Protein AF-A0A7S6SAF1-F1 (afdb_monomer_lite)

pLDDT: mean 84.72, std 16.93, range [34.22, 98.19]

Foldseek 3Di:
DDDDDDDDDPPDDDDPVPPLVVQLPDPVVVVVLVVVLVVLVVVLVVLVVVLVVLVCLQVVVDAQDDFDCPLVVVLVVCVVVVPPPVNVVSCVVCVVVVVVSVVSVVVRVVSSVCSVVSNVVSVVVSVVSVVVNVVSDDVVVVVVSVLSSQQVVLVVVLVVLLVVLVVLQLVVLVVVLLQQQQFEFEAALLGHGDDGPDDPPDDDDDDDFPDDQDDRNDDSVSSVVSRVSSPHHDPVSNVVVNVVCVVVVSGNPPHYDYDYDDPPDPHDGDDQDPCPPPDDDPDDDDPDDRDDDDD

Secondary structure (DSSP, 8-state):
-------------------GGGGS---HHHHHHHHHHHHHHHHHHHHHHHHHHHHHHHTTSSPPPPPP-HHHHHHHHHHHHT-HHHHHHHHHHHHHHHHHHHHHHHHHHHHHHHHHHHHHHHHHHHHHHHHHHHHH--HHHHHHHHHHHHHHHHHHHHHHHHHHHHHHHHHHHHHHHHHHHT--EEEETTSPBPPP----SSPPPPSS-SS-S--TTS-HHHHHHHHHHHT---HHHHHHHHHHHHHTT---TT-EEEEPPPTT--PPPP---SS--SS---S---S--------

Radius of gyration: 48.16 Å; chains: 1; bounding box: 114×76×121 Å

Sequence (295 aa):
MNLIRRSKKSTDDTASTESPLNEIGDVRAVAQIFDRLRQQNAQYDQAIAALVAANRITCGWEKPAEPEMTLTVQRDVMAALGDADALAKLDQEHQQALAQEQAARVKATQQVLEAPTRVKALEQYINDLAGQMVAGLDETLIDQEIRRIFRPSARRMLEAAKTFVQAWREMQSVEAVLLQRVRLTHTRVTGDACTRYEHELIGRQRDGELLPTLIEGVPFEELRELNDLFTSTDNELVTALDTALRSAGFDGWGLKVYHPKRKDDERRIYAPDPNPPKKHLDHGTGQSSVVRVDV

Structure (mmCIF, N/CA/C/O backbone):
data_AF-A0A7S6SAF1-F1
#
_entry.id   AF-A0A7S6SAF1-F1
#
loop_
_atom_site.group_PDB
_atom_site.id
_atom_site.type_symbol
_atom_site.label_atom_id
_atom_site.label_alt_id
_atom_site.label_comp_id
_atom_site.label_asym_id
_atom_site.label_entity_id
_atom_site.label_seq_id
_atom_site.pdbx_PDB_ins_code
_atom_site.Cartn_x
_atom_site.Cartn_y
_atom_site.Cartn_z
_atom_site.occupancy
_atom_site.B_iso_or_equiv
_atom_site.auth_seq_id
_atom_site.auth_comp_id
_atom_site.auth_asym_id
_atom_site.auth_atom_id
_atom_site.pdbx_PDB_model_num
ATOM 1 N N . MET A 1 1 ? 12.499 56.999 -29.923 1.00 35.09 1 MET A N 1
ATOM 2 C CA . MET A 1 1 ? 11.520 56.378 -30.839 1.00 35.09 1 MET A CA 1
ATOM 3 C C . MET A 1 1 ? 11.502 54.882 -30.583 1.00 35.09 1 MET A C 1
ATOM 5 O O . MET A 1 1 ? 12.559 54.291 -30.428 1.00 35.09 1 MET A O 1
ATOM 9 N N . ASN A 1 2 ? 10.296 54.332 -30.470 1.00 37.75 2 ASN A N 1
ATOM 10 C CA . ASN A 1 2 ? 9.961 52.947 -30.144 1.00 37.75 2 ASN A CA 1
ATOM 11 C C . ASN A 1 2 ? 10.504 51.932 -31.166 1.00 37.75 2 ASN A C 1
ATOM 13 O O . ASN A 1 2 ? 10.567 52.249 -32.347 1.00 37.75 2 ASN A O 1
ATOM 17 N N . LEU A 1 3 ? 10.768 50.691 -30.739 1.00 36.97 3 LEU A N 1
ATOM 18 C CA . LEU A 1 3 ? 9.868 49.556 -31.005 1.00 36.97 3 LEU A CA 1
ATOM 19 C C . LEU A 1 3 ? 10.396 48.270 -30.338 1.00 36.97 3 LEU A C 1
ATOM 21 O O . LEU A 1 3 ? 11.243 47.555 -30.862 1.00 36.97 3 LEU A O 1
ATOM 25 N N . ILE A 1 4 ? 9.810 47.952 -29.184 1.00 42.88 4 ILE A N 1
ATOM 26 C CA . ILE A 1 4 ? 9.770 46.602 -28.622 1.00 42.88 4 ILE A CA 1
ATOM 27 C C . ILE A 1 4 ? 8.800 45.797 -29.496 1.00 42.88 4 ILE A C 1
ATOM 29 O O . ILE A 1 4 ? 7.595 46.046 -29.464 1.00 42.88 4 ILE A O 1
ATOM 33 N N . ARG A 1 5 ? 9.289 44.821 -30.269 1.00 46.94 5 ARG A N 1
ATOM 34 C CA . ARG A 1 5 ? 8.428 43.760 -30.814 1.00 46.94 5 ARG A CA 1
ATOM 35 C C . ARG A 1 5 ? 8.393 42.604 -29.819 1.00 46.94 5 ARG A C 1
ATOM 37 O O . ARG A 1 5 ? 9.234 41.714 -29.847 1.00 46.94 5 ARG A O 1
ATOM 44 N N . ARG A 1 6 ? 7.383 42.626 -28.944 1.00 41.47 6 ARG A N 1
ATOM 45 C CA . ARG A 1 6 ? 6.871 41.422 -28.277 1.00 41.47 6 ARG A CA 1
ATOM 46 C C . ARG A 1 6 ? 6.306 40.501 -29.359 1.00 41.47 6 ARG A C 1
ATOM 48 O O . ARG A 1 6 ? 5.257 40.801 -29.928 1.00 41.47 6 ARG A O 1
ATOM 55 N N . SER A 1 7 ? 6.994 39.398 -29.640 1.00 39.00 7 SER A N 1
ATOM 56 C CA . SER A 1 7 ? 6.392 38.294 -30.380 1.00 39.00 7 SER A CA 1
ATOM 57 C C . SER A 1 7 ? 5.451 37.539 -29.447 1.00 39.00 7 SER A C 1
ATOM 59 O O . SER A 1 7 ? 5.855 36.953 -28.446 1.00 39.00 7 SER A O 1
ATOM 61 N N . LYS A 1 8 ? 4.171 37.675 -29.779 1.00 37.62 8 LYS A N 1
ATOM 62 C CA . LYS A 1 8 ? 3.004 36.894 -29.376 1.00 37.62 8 LYS A CA 1
ATOM 63 C C . LYS A 1 8 ? 3.320 35.421 -29.059 1.00 37.62 8 LYS A C 1
ATOM 65 O O . LYS A 1 8 ? 3.739 34.672 -29.928 1.00 37.62 8 LYS A O 1
ATOM 70 N N . LYS A 1 9 ? 3.022 35.047 -27.810 1.00 41.72 9 LYS A N 1
ATOM 71 C CA . LYS A 1 9 ? 2.161 33.923 -27.407 1.00 41.72 9 LYS A CA 1
ATOM 72 C C . LYS A 1 9 ? 2.044 32.788 -28.445 1.00 41.72 9 LYS A C 1
ATOM 74 O O . LYS A 1 9 ? 1.165 32.842 -29.297 1.00 41.72 9 LYS A O 1
ATOM 79 N N . SER A 1 10 ? 2.873 31.756 -28.288 1.00 34.22 10 SER A N 1
ATOM 80 C CA . SER A 1 10 ? 2.532 30.382 -28.669 1.00 34.22 10 SER A CA 1
ATOM 81 C C . SER A 1 10 ? 2.105 29.683 -27.385 1.00 34.22 10 SER A C 1
ATOM 83 O O . SER A 1 10 ? 2.935 29.290 -26.572 1.00 34.22 10 SER A O 1
ATOM 85 N N . THR A 1 11 ? 0.805 29.700 -27.111 1.00 45.72 11 THR A N 1
ATOM 86 C CA . THR A 1 11 ? 0.196 28.783 -26.140 1.00 45.72 11 THR A CA 1
ATOM 87 C C . THR A 1 11 ? -0.320 27.666 -27.018 1.00 45.72 11 THR A C 1
ATOM 89 O O . THR A 1 11 ? -1.376 27.823 -27.617 1.00 45.72 11 THR A O 1
ATOM 92 N N . ASP A 1 12 ? 0.516 26.650 -27.209 1.00 35.81 12 ASP A N 1
ATOM 93 C CA . ASP A 1 12 ? 0.043 25.370 -27.709 1.00 35.81 12 ASP A CA 1
ATOM 94 C C . ASP A 1 12 ? -0.286 24.537 -26.474 1.00 35.81 12 ASP A C 1
ATOM 96 O O . ASP A 1 12 ? 0.561 24.290 -25.609 1.00 35.81 12 ASP A O 1
ATOM 100 N N . ASP A 1 13 ? -1.573 24.245 -26.362 1.00 47.62 13 ASP A N 1
ATOM 101 C CA . ASP A 1 13 ? -2.186 23.361 -25.393 1.00 47.62 13 ASP A CA 1
ATOM 102 C C . ASP A 1 13 ? -1.622 21.944 -25.543 1.00 47.62 13 ASP A C 1
ATOM 104 O O . ASP A 1 13 ? -1.697 21.383 -26.626 1.00 47.62 13 ASP A O 1
ATOM 108 N N . THR A 1 14 ? -1.115 21.363 -24.452 1.00 39.97 14 THR A N 1
ATOM 109 C CA . THR A 1 14 ? -1.423 19.991 -23.990 1.00 39.97 14 THR A CA 1
ATOM 110 C C . THR A 1 14 ? -0.600 19.675 -22.742 1.00 39.97 14 THR A C 1
ATOM 112 O O . THR A 1 14 ? 0.320 18.864 -22.739 1.00 39.97 14 THR A O 1
ATOM 115 N N . ALA A 1 15 ? -0.950 20.310 -21.636 1.00 43.50 15 ALA A N 1
ATOM 116 C CA . ALA A 1 15 ? -0.839 19.667 -20.341 1.00 43.50 15 ALA A CA 1
ATOM 117 C C . ALA A 1 15 ? -2.114 20.071 -19.627 1.00 43.50 15 ALA A C 1
ATOM 119 O O . ALA A 1 15 ? -2.214 21.198 -19.148 1.00 43.50 15 ALA A O 1
ATOM 120 N N . SER A 1 16 ? -3.125 19.199 -19.655 1.00 44.28 16 SER A N 1
ATOM 121 C CA . SER A 1 16 ? -4.272 19.360 -18.771 1.00 44.28 16 SER A CA 1
ATOM 122 C C . SER A 1 16 ? -3.711 19.370 -17.353 1.00 44.28 16 SER A C 1
ATOM 124 O O . SER A 1 16 ? -3.385 18.331 -16.785 1.00 44.28 16 SER A O 1
ATOM 126 N N . THR A 1 17 ? -3.512 20.563 -16.805 1.00 48.88 17 THR A N 1
ATOM 127 C CA . THR A 1 17 ? -3.199 20.816 -15.401 1.00 48.88 17 THR A CA 1
ATOM 128 C C . THR A 1 17 ? -4.468 20.660 -14.568 1.00 48.88 17 THR A C 1
ATOM 130 O O . THR A 1 17 ? -4.720 21.413 -13.629 1.00 48.88 17 THR A O 1
ATOM 133 N N . GLU A 1 18 ? -5.301 19.676 -14.906 1.00 58.78 18 GLU A N 1
ATOM 134 C CA . GLU A 1 18 ? -6.312 19.187 -13.993 1.00 58.78 18 GLU A CA 1
ATOM 135 C C . GLU A 1 18 ? -5.569 18.518 -12.842 1.00 58.78 18 GLU A C 1
ATOM 137 O O . GLU A 1 18 ? -4.825 17.553 -13.007 1.00 58.78 18 GLU A O 1
ATOM 142 N N . SER A 1 19 ? -5.702 19.122 -11.663 1.00 75.38 19 SER A N 1
ATOM 143 C CA . SER A 1 19 ? -5.135 18.592 -10.432 1.00 75.38 19 SER A CA 1
ATOM 1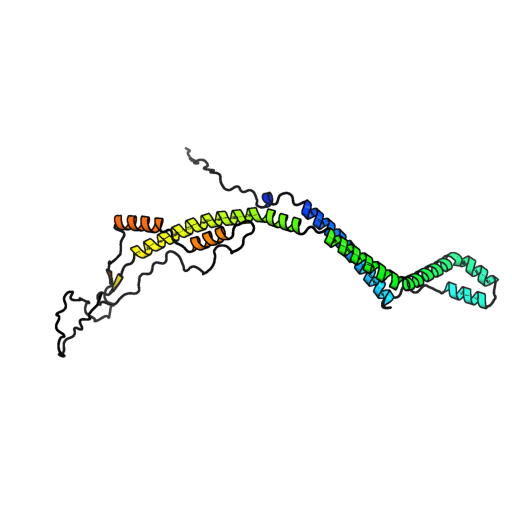44 C C . SER A 1 19 ? -5.518 17.114 -10.287 1.00 75.38 19 SER A C 1
ATOM 146 O O . SER A 1 19 ? -6.685 16.787 -10.514 1.00 75.38 19 SER A O 1
ATOM 148 N N . PRO A 1 20 ? -4.611 16.228 -9.829 1.00 73.44 20 PRO A N 1
ATOM 149 C CA . PRO A 1 20 ? -4.950 14.827 -9.552 1.00 73.44 20 PRO A CA 1
ATOM 150 C C . PRO A 1 20 ? -6.108 14.691 -8.548 1.00 73.44 20 PRO A C 1
ATOM 152 O O . PRO A 1 20 ? -6.762 13.657 -8.476 1.00 73.44 20 PRO A O 1
ATOM 155 N N . LEU A 1 21 ? -6.401 15.756 -7.794 1.00 79.62 21 LEU A N 1
ATOM 156 C CA . LEU A 1 21 ? -7.541 15.833 -6.885 1.00 79.62 21 LEU A CA 1
ATOM 157 C C . LEU A 1 21 ? -8.897 15.834 -7.604 1.00 79.62 21 LEU A C 1
ATOM 159 O O . LEU A 1 21 ? -9.879 15.365 -7.035 1.00 79.62 21 LEU A O 1
ATOM 163 N N . ASN A 1 22 ? -8.964 16.320 -8.845 1.00 77.81 22 ASN A N 1
ATOM 164 C CA . ASN A 1 22 ? -10.205 16.357 -9.623 1.00 77.81 22 ASN A CA 1
ATOM 165 C C . ASN A 1 22 ? -10.683 14.944 -10.005 1.00 77.81 22 ASN A C 1
ATOM 167 O O . ASN A 1 22 ? -11.867 14.733 -10.249 1.00 77.81 22 ASN A O 1
ATOM 171 N N . GLU A 1 23 ? -9.778 13.966 -10.008 1.00 79.19 23 GLU A N 1
ATOM 172 C CA . GLU A 1 23 ? -10.044 12.581 -10.411 1.00 79.19 23 GLU A CA 1
ATOM 173 C C . GLU A 1 23 ? -10.466 11.681 -9.246 1.00 79.19 23 GLU A C 1
ATOM 175 O O . GLU A 1 23 ? -10.905 10.548 -9.459 1.00 79.19 23 GLU A O 1
ATOM 180 N N . ILE A 1 24 ? -10.383 12.191 -8.011 1.00 83.25 24 ILE A N 1
ATOM 181 C CA . ILE A 1 24 ? -10.872 11.491 -6.819 1.00 83.25 24 ILE A CA 1
ATOM 182 C C . ILE A 1 24 ? -12.376 11.221 -6.962 1.00 83.25 24 ILE A C 1
ATOM 184 O O . ILE A 1 24 ? -12.846 10.142 -6.598 1.00 83.25 24 ILE A O 1
ATOM 188 N N . GLY A 1 25 ? -13.126 12.140 -7.576 1.00 84.62 25 GLY A N 1
ATOM 189 C CA . GLY A 1 25 ? -14.568 11.998 -7.774 1.00 84.62 25 GLY A CA 1
ATOM 190 C C . GLY A 1 25 ? -15.348 11.982 -6.454 1.00 84.62 25 GLY A C 1
ATOM 191 O O . GLY A 1 25 ? -14.899 12.524 -5.443 1.00 84.62 25 GLY A O 1
ATOM 192 N N . ASP A 1 26 ? -16.537 11.378 -6.465 1.00 88.06 26 ASP A N 1
ATOM 193 C CA . ASP A 1 26 ? -17.376 11.253 -5.270 1.00 88.06 26 ASP A CA 1
ATOM 194 C C . ASP A 1 26 ? -16.961 10.040 -4.424 1.00 88.06 26 ASP A C 1
ATOM 196 O O . ASP A 1 26 ? -17.043 8.903 -4.876 1.00 88.06 26 ASP A O 1
ATOM 200 N N . VAL A 1 27 ? -16.544 10.289 -3.180 1.00 91.75 27 VAL A N 1
ATOM 201 C CA . VAL A 1 27 ? -16.144 9.261 -2.199 1.00 91.75 27 VAL A CA 1
ATOM 202 C C . VAL A 1 27 ? -17.160 9.094 -1.064 1.00 91.75 27 VAL A C 1
ATOM 204 O O . VAL A 1 27 ? -16.884 8.426 -0.065 1.00 91.75 27 VAL A O 1
ATOM 207 N N . ARG A 1 28 ? -18.346 9.710 -1.179 1.00 93.12 28 ARG A N 1
ATOM 208 C CA . ARG A 1 28 ? -19.352 9.745 -0.105 1.00 93.12 28 ARG A CA 1
ATOM 209 C C . ARG A 1 28 ? -19.810 8.363 0.340 1.00 93.12 28 ARG A C 1
ATOM 211 O O . ARG A 1 28 ? -20.022 8.180 1.532 1.00 93.12 28 ARG A O 1
ATOM 218 N N . ALA A 1 29 ? -19.938 7.404 -0.575 1.00 89.06 29 ALA A N 1
ATOM 219 C CA . ALA A 1 29 ? -20.371 6.048 -0.231 1.00 89.06 29 ALA A CA 1
ATOM 220 C C . ALA A 1 29 ? -19.398 5.374 0.755 1.00 89.06 29 ALA A C 1
ATOM 222 O O . ALA A 1 29 ? -19.809 4.887 1.806 1.00 89.06 29 ALA A O 1
ATOM 223 N N . VAL A 1 30 ? -18.092 5.436 0.474 1.00 93.50 30 VAL A N 1
ATOM 224 C CA . VAL A 1 30 ? -17.052 4.907 1.372 1.00 93.50 30 VAL A CA 1
ATOM 225 C C . VAL A 1 30 ? -16.934 5.745 2.644 1.00 93.50 30 VAL A C 1
ATOM 227 O O . VAL A 1 30 ? -16.788 5.194 3.734 1.00 93.50 30 VAL A O 1
ATOM 230 N N . ALA A 1 31 ? -17.070 7.071 2.545 1.00 94.75 31 ALA A N 1
ATOM 231 C CA . ALA A 1 31 ? -17.076 7.938 3.722 1.00 94.75 31 ALA A CA 1
ATOM 232 C C . ALA A 1 31 ? -18.211 7.578 4.699 1.00 94.75 31 ALA A C 1
ATOM 234 O O . ALA A 1 31 ? -17.969 7.489 5.900 1.00 94.75 31 ALA A O 1
ATOM 235 N N . GLN A 1 32 ? -19.414 7.286 4.192 1.00 94.50 32 GLN A N 1
ATOM 236 C CA . GLN A 1 32 ? -20.551 6.837 5.002 1.00 94.50 32 GLN A CA 1
ATOM 237 C C . GLN A 1 32 ? -20.283 5.493 5.691 1.00 94.50 32 GLN A C 1
ATOM 239 O O . GLN A 1 32 ? -20.641 5.331 6.859 1.00 94.50 32 GLN A O 1
ATOM 244 N N . ILE A 1 33 ? -19.620 4.549 5.010 1.00 94.75 33 ILE A N 1
ATOM 245 C CA . ILE A 1 33 ? -19.187 3.282 5.624 1.00 94.75 33 ILE A CA 1
ATOM 246 C C . ILE A 1 33 ? -18.226 3.561 6.784 1.00 94.75 33 ILE A C 1
ATOM 248 O O . ILE A 1 33 ? -18.414 3.034 7.881 1.00 94.75 33 ILE A O 1
ATOM 252 N N . PHE A 1 34 ? -17.234 4.431 6.583 1.00 95.56 34 PHE A N 1
ATOM 253 C CA . PHE A 1 34 ? -16.275 4.779 7.633 1.00 95.56 34 PHE A CA 1
ATOM 254 C C . PHE A 1 34 ? -16.917 5.524 8.803 1.00 95.56 34 PHE A C 1
ATOM 256 O O . PHE A 1 34 ? -16.578 5.245 9.952 1.00 95.56 34 PHE A O 1
ATOM 263 N N . ASP A 1 35 ? -17.857 6.433 8.552 1.00 96.38 35 ASP A N 1
ATOM 264 C CA . ASP A 1 35 ? -18.584 7.129 9.616 1.00 96.38 35 ASP A CA 1
ATOM 265 C C . ASP A 1 35 ? -19.423 6.163 10.453 1.00 96.38 35 ASP A C 1
ATOM 267 O O . ASP A 1 35 ? -19.376 6.211 11.686 1.00 96.38 35 ASP A O 1
ATOM 271 N N . ARG A 1 36 ? -20.122 5.228 9.801 1.00 95.56 36 ARG A N 1
ATOM 272 C CA . ARG A 1 36 ? -20.845 4.160 10.495 1.00 95.56 36 ARG A CA 1
ATOM 273 C C . ARG A 1 36 ? -19.897 3.307 11.337 1.00 95.56 36 ARG A C 1
ATOM 275 O O . ARG A 1 36 ? -20.183 3.063 12.508 1.00 95.56 36 ARG A O 1
ATOM 282 N N . LEU A 1 37 ? -18.757 2.900 10.777 1.00 96.38 37 LEU A N 1
ATOM 283 C CA . LEU A 1 37 ? -17.780 2.072 11.481 1.00 96.38 37 LEU A CA 1
ATOM 284 C C . LEU A 1 37 ? -17.174 2.805 12.690 1.00 96.38 37 LEU A C 1
ATOM 286 O O . LEU A 1 37 ? -16.986 2.202 13.743 1.00 96.38 37 LEU A O 1
ATOM 290 N N . ARG A 1 38 ? -16.923 4.118 12.591 1.00 97.62 38 ARG A N 1
ATOM 291 C CA . ARG A 1 38 ? -16.490 4.947 13.734 1.00 97.62 38 ARG A CA 1
ATOM 292 C C . ARG A 1 38 ? -17.532 4.968 14.851 1.00 97.62 38 ARG A C 1
ATOM 294 O O . ARG A 1 38 ? -17.169 4.821 16.014 1.00 97.62 38 ARG A O 1
ATOM 301 N N . GLN A 1 39 ? -18.812 5.127 14.511 1.00 96.62 39 GLN A N 1
ATOM 302 C CA . GLN A 1 39 ? -19.898 5.106 15.497 1.00 96.62 39 GLN A CA 1
ATOM 303 C C . GLN A 1 39 ? -20.010 3.740 16.184 1.00 96.62 39 GLN A C 1
ATOM 305 O O . GLN A 1 39 ? -20.122 3.680 17.407 1.00 96.62 39 GLN A O 1
ATOM 310 N N . GLN A 1 40 ? -19.932 2.651 15.416 1.00 96.56 40 GLN A N 1
ATOM 311 C CA . GLN A 1 40 ? -19.974 1.291 15.957 1.00 96.56 40 GLN A CA 1
ATOM 312 C C . GLN A 1 40 ? -18.760 0.990 16.846 1.00 96.56 40 GLN A C 1
ATOM 314 O O . GLN A 1 40 ? -18.936 0.441 17.928 1.00 96.56 40 GLN A O 1
ATOM 319 N N . ASN A 1 41 ? -17.555 1.424 16.461 1.00 97.38 41 ASN A N 1
ATOM 320 C CA . ASN A 1 41 ? -16.362 1.301 17.307 1.00 97.38 41 ASN A CA 1
ATOM 321 C C . ASN A 1 41 ? -16.521 2.048 18.638 1.00 97.38 41 ASN A C 1
ATOM 323 O O . ASN A 1 41 ? -16.240 1.486 19.689 1.00 97.38 41 ASN A O 1
ATOM 327 N N . ALA A 1 42 ? -17.057 3.273 18.625 1.00 97.62 42 ALA A N 1
ATOM 328 C CA . ALA A 1 42 ? -17.302 4.012 19.864 1.00 97.62 42 ALA A CA 1
ATOM 329 C C . ALA A 1 42 ? -18.298 3.289 20.792 1.00 97.62 42 ALA A C 1
ATOM 331 O O . ALA A 1 42 ? -18.121 3.284 22.010 1.00 97.62 42 ALA A O 1
ATOM 332 N N . GLN A 1 43 ? -19.332 2.656 20.227 1.00 97.19 43 GLN A N 1
ATOM 333 C CA . GLN A 1 43 ? -20.265 1.821 20.992 1.00 97.19 43 GLN A CA 1
ATOM 334 C C . GLN A 1 43 ? -19.585 0.560 21.540 1.00 97.19 43 GLN A C 1
ATOM 336 O O . GLN A 1 43 ? -19.848 0.171 22.678 1.00 97.19 43 GLN A O 1
ATOM 341 N N . TYR A 1 44 ? -18.696 -0.051 20.756 1.00 98.00 44 TYR A N 1
ATOM 342 C CA . TYR A 1 44 ? -17.933 -1.233 21.148 1.00 98.00 44 TYR A CA 1
ATOM 343 C C . TYR A 1 44 ? -17.011 -0.917 22.325 1.00 98.00 44 TYR A C 1
ATOM 345 O O . TYR A 1 44 ? -17.058 -1.599 23.347 1.00 98.00 44 TYR A O 1
ATOM 353 N N . ASP A 1 45 ? -16.254 0.175 22.240 1.00 97.94 45 ASP A N 1
ATOM 354 C CA . ASP A 1 45 ? -15.348 0.621 23.301 1.00 97.94 45 ASP A CA 1
ATOM 355 C C . ASP A 1 45 ? -16.099 0.929 24.605 1.00 97.94 45 ASP A C 1
ATOM 357 O O . ASP A 1 45 ? -15.655 0.554 25.694 1.00 97.94 45 ASP A O 1
ATOM 361 N N . GLN A 1 46 ? -17.279 1.552 24.514 1.00 98.00 46 GLN A N 1
ATOM 362 C CA . GLN A 1 46 ? -18.145 1.780 25.675 1.00 98.00 46 GLN A CA 1
ATOM 363 C C . GLN A 1 46 ? -18.643 0.468 26.294 1.00 98.00 46 GLN A C 1
ATOM 365 O O . GLN A 1 46 ? -18.652 0.329 27.520 1.00 98.00 46 GLN A O 1
ATOM 370 N N . ALA A 1 47 ? -19.028 -0.508 25.468 1.00 97.69 47 ALA A N 1
ATOM 371 C CA . ALA A 1 47 ? -19.461 -1.821 25.936 1.00 97.69 47 ALA A CA 1
ATOM 372 C C . ALA A 1 47 ? -18.317 -2.590 26.614 1.00 97.69 47 ALA A C 1
ATOM 374 O O . ALA A 1 47 ? -18.522 -3.188 27.671 1.00 97.69 47 ALA A O 1
ATOM 375 N N . ILE A 1 48 ? -17.102 -2.506 26.067 1.00 98.06 48 ILE A N 1
ATOM 376 C CA . ILE A 1 48 ? -15.893 -3.073 26.673 1.00 98.06 48 ILE A CA 1
ATOM 377 C C . ILE A 1 48 ? -15.603 -2.413 28.022 1.00 98.06 48 ILE A C 1
ATOM 379 O O . ILE A 1 48 ? -15.365 -3.118 29.002 1.00 98.06 48 ILE A O 1
ATOM 383 N N . ALA A 1 49 ? -15.685 -1.084 28.121 1.00 97.44 49 ALA A N 1
ATOM 384 C CA . ALA A 1 49 ? -15.502 -0.386 29.394 1.00 97.44 49 ALA A CA 1
ATOM 385 C C . ALA A 1 49 ? -16.534 -0.834 30.449 1.00 97.44 49 ALA A C 1
ATOM 387 O O . ALA A 1 49 ? -16.178 -1.087 31.603 1.00 97.44 49 ALA A O 1
ATOM 388 N N . ALA A 1 50 ? -17.799 -1.004 30.049 1.00 96.31 50 ALA A N 1
ATOM 389 C CA . ALA A 1 50 ? -18.849 -1.529 30.921 1.00 96.31 50 ALA A CA 1
ATOM 390 C C . ALA A 1 50 ? -18.589 -2.988 31.340 1.00 96.31 50 ALA A C 1
ATOM 392 O O . ALA A 1 50 ? -18.797 -3.337 32.506 1.00 96.31 50 ALA A O 1
ATOM 393 N N . LEU A 1 51 ? -18.101 -3.828 30.421 1.00 97.25 51 LEU A N 1
ATOM 394 C CA . LEU A 1 51 ? -17.736 -5.220 30.695 1.00 97.25 51 LEU A CA 1
ATOM 395 C C . LEU A 1 51 ? -16.585 -5.293 31.698 1.00 97.25 51 LEU A C 1
ATOM 397 O O . LEU A 1 51 ? -16.653 -6.058 32.659 1.00 97.25 51 LEU A O 1
ATOM 401 N N . VAL A 1 52 ? -15.557 -4.459 31.521 1.00 96.00 52 VAL A N 1
ATOM 402 C CA . VAL A 1 52 ? -14.440 -4.341 32.465 1.00 96.00 52 VAL A CA 1
ATOM 403 C C . VAL A 1 52 ? -14.955 -3.954 33.851 1.00 96.00 52 VAL A C 1
ATOM 405 O O . VAL A 1 52 ? -14.628 -4.637 34.818 1.00 96.00 52 VAL A O 1
ATOM 408 N N . ALA A 1 53 ? -15.805 -2.930 33.967 1.00 92.94 53 ALA A N 1
ATOM 409 C CA . ALA A 1 53 ? -16.373 -2.523 35.255 1.00 92.94 53 ALA A CA 1
ATOM 410 C C . ALA A 1 53 ? -17.181 -3.654 35.926 1.00 92.94 53 ALA A C 1
ATOM 412 O O . ALA A 1 53 ? -17.004 -3.933 37.112 1.00 92.94 53 ALA A O 1
ATOM 413 N N . ALA A 1 54 ? -18.020 -4.367 35.167 1.00 93.75 54 ALA A N 1
ATOM 414 C CA . ALA A 1 54 ? -18.791 -5.499 35.686 1.00 93.75 54 ALA A CA 1
ATOM 415 C C . ALA A 1 54 ? -17.892 -6.670 36.133 1.00 93.75 54 ALA A C 1
ATOM 417 O O . ALA A 1 54 ? -18.137 -7.286 37.175 1.00 93.75 54 ALA A O 1
ATOM 418 N N . ASN A 1 55 ? -16.814 -6.945 35.394 1.00 94.75 55 ASN A N 1
ATOM 419 C CA . ASN A 1 55 ? -15.825 -7.959 35.754 1.00 94.75 55 ASN A CA 1
ATOM 420 C C . ASN A 1 55 ? -15.038 -7.582 37.011 1.00 94.75 55 ASN A C 1
ATOM 422 O O . ASN A 1 55 ? -14.800 -8.442 37.854 1.00 94.75 55 ASN A O 1
ATOM 426 N N . ARG A 1 56 ? -14.680 -6.306 37.198 1.00 94.44 56 ARG A N 1
ATOM 427 C CA . ARG A 1 56 ? -13.994 -5.855 38.420 1.00 94.44 56 ARG A CA 1
ATOM 428 C C . ARG A 1 56 ? -14.848 -6.067 39.668 1.00 94.44 56 ARG A C 1
ATOM 430 O O . ARG A 1 56 ? -14.301 -6.479 40.688 1.00 94.44 56 ARG A O 1
ATOM 437 N N . ILE A 1 57 ? -16.165 -5.873 39.570 1.00 92.00 57 ILE A N 1
ATOM 438 C CA . ILE A 1 57 ? -17.108 -6.202 40.651 1.00 92.00 57 ILE A CA 1
ATOM 439 C C . ILE A 1 57 ? -17.182 -7.717 40.864 1.00 92.00 57 ILE A C 1
ATOM 441 O O . ILE A 1 57 ? -17.044 -8.192 41.989 1.00 92.00 57 ILE A O 1
ATOM 445 N N . THR A 1 58 ? -17.340 -8.484 39.782 1.00 91.81 58 THR A N 1
ATOM 446 C CA . THR A 1 58 ? -17.471 -9.952 39.835 1.00 91.81 58 THR A CA 1
ATOM 447 C C . THR A 1 58 ? -16.229 -10.628 40.430 1.00 91.81 58 THR A C 1
ATOM 449 O O . THR A 1 58 ? -16.350 -11.552 41.231 1.00 91.81 58 THR A O 1
ATOM 452 N N . CYS A 1 59 ? -15.033 -10.138 40.096 1.00 91.06 59 CYS A N 1
ATOM 453 C CA . CYS A 1 59 ? -13.752 -10.629 40.613 1.00 91.06 59 CYS A CA 1
ATOM 454 C C . CYS A 1 59 ? -13.382 -10.052 41.992 1.00 91.06 59 CYS A C 1
ATOM 456 O O . CYS A 1 59 ? -12.320 -10.376 42.525 1.00 91.06 59 CYS A O 1
ATOM 458 N N . GLY A 1 60 ? -14.213 -9.174 42.564 1.00 86.94 60 GLY A N 1
ATOM 459 C CA . GLY A 1 60 ? -13.974 -8.544 43.866 1.00 86.94 60 GLY A CA 1
ATOM 460 C C . GLY A 1 60 ? -12.852 -7.499 43.886 1.00 86.94 60 GLY A C 1
ATOM 461 O O . GLY A 1 60 ? -12.389 -7.131 44.964 1.00 86.94 60 GLY A O 1
ATOM 462 N N . TRP A 1 61 ? -12.400 -7.027 42.720 1.00 89.25 61 TRP A N 1
ATOM 463 C CA . TRP A 1 61 ? -11.366 -5.990 42.588 1.00 89.25 61 TRP A CA 1
ATOM 464 C C . TRP A 1 61 ? -11.913 -4.583 42.828 1.00 89.25 61 TRP A C 1
ATOM 466 O O . TRP A 1 61 ? -11.187 -3.713 43.301 1.00 89.25 61 TRP A O 1
ATOM 476 N N . GLU A 1 62 ? -13.185 -4.358 42.509 1.00 88.44 62 GLU A N 1
ATOM 477 C CA . GLU A 1 62 ? -13.925 -3.150 42.868 1.00 88.44 62 GLU A CA 1
ATOM 478 C C . GLU A 1 62 ? -15.164 -3.548 43.663 1.00 88.44 62 GLU A C 1
ATOM 480 O O . GLU A 1 62 ? -15.908 -4.444 43.272 1.00 88.44 62 GLU A O 1
ATOM 485 N N . LYS A 1 63 ? -15.394 -2.881 44.793 1.00 83.31 63 LYS A N 1
ATOM 486 C CA . LYS A 1 63 ? -16.609 -3.058 45.588 1.00 83.31 63 LYS A CA 1
ATOM 487 C C . LYS A 1 63 ? -17.526 -1.862 45.350 1.00 83.31 63 LYS A C 1
ATOM 489 O O . LYS A 1 63 ? -17.025 -0.736 45.301 1.00 83.31 63 LYS A O 1
ATOM 494 N N . PRO A 1 64 ? -18.846 -2.071 45.219 1.00 82.62 64 PRO A N 1
ATOM 495 C CA . PRO A 1 64 ? -19.800 -0.973 45.279 1.00 82.62 64 PRO A CA 1
ATOM 496 C C . PRO A 1 64 ? -19.586 -0.139 46.539 1.00 82.62 64 PRO A C 1
ATOM 498 O O . PRO A 1 64 ? -19.149 -0.669 47.561 1.00 82.62 64 PRO A O 1
ATOM 501 N N . ALA A 1 65 ? -19.900 1.154 46.455 1.00 85.31 65 ALA A N 1
ATOM 502 C CA . ALA A 1 65 ? -19.778 2.061 47.588 1.00 85.31 65 ALA A CA 1
ATOM 503 C C . ALA A 1 65 ? -20.490 1.477 48.815 1.00 85.31 65 ALA A C 1
ATOM 505 O O . ALA A 1 65 ? -21.663 1.097 48.731 1.00 85.31 65 ALA A O 1
ATOM 506 N N . GLU A 1 66 ? -19.763 1.384 49.929 1.00 83.31 66 GLU A N 1
ATOM 507 C CA . GLU A 1 66 ? -20.328 0.892 51.177 1.00 83.31 66 GLU A CA 1
ATOM 508 C C . GLU A 1 66 ? -21.392 1.890 51.652 1.00 83.31 66 GLU A C 1
ATOM 510 O O . GLU A 1 66 ? -21.107 3.085 51.769 1.00 83.31 66 GLU A O 1
ATOM 515 N N . PRO A 1 67 ? -22.637 1.441 51.854 1.00 85.12 67 PRO A N 1
ATOM 516 C CA . PRO A 1 67 ? -23.709 2.321 52.279 1.00 85.12 67 PRO A CA 1
ATOM 517 C C . PRO A 1 67 ? -23.481 2.766 53.727 1.00 85.12 67 PRO A C 1
ATOM 519 O O . PRO A 1 67 ? -23.075 1.960 54.567 1.00 85.12 67 PRO A O 1
ATOM 522 N N . GLU A 1 68 ? -23.780 4.032 54.028 1.00 87.38 68 GLU A N 1
ATOM 523 C CA . GLU A 1 68 ? -23.840 4.494 55.415 1.00 87.38 68 GLU A CA 1
ATOM 524 C C . GLU A 1 68 ? -24.946 3.743 56.163 1.00 87.38 68 GLU A C 1
ATOM 526 O O . GLU A 1 68 ? -26.022 3.479 55.625 1.00 87.38 68 GLU A O 1
ATOM 531 N N . MET A 1 69 ? -24.635 3.345 57.394 1.00 90.56 69 MET A N 1
ATOM 532 C CA . MET A 1 69 ? -25.483 2.483 58.224 1.00 90.56 69 MET A CA 1
ATOM 533 C C . MET A 1 69 ? -25.767 3.091 59.593 1.00 90.56 69 MET A C 1
ATOM 535 O O . MET A 1 69 ? -26.298 2.418 60.474 1.00 90.56 69 MET A O 1
ATOM 539 N N . THR A 1 70 ? -25.374 4.343 59.798 1.00 92.69 70 THR A N 1
ATOM 540 C CA . THR A 1 70 ? -25.351 4.976 61.114 1.00 92.69 70 THR A CA 1
ATOM 541 C C . THR A 1 70 ? -26.762 5.096 61.679 1.00 92.69 70 THR A C 1
ATOM 543 O O . THR A 1 70 ? -27.003 4.673 62.811 1.00 92.69 70 THR A O 1
ATOM 546 N N . LEU A 1 71 ? -27.711 5.599 60.880 1.00 91.38 71 LEU A N 1
ATOM 547 C CA . LEU A 1 71 ? -29.098 5.774 61.316 1.00 91.38 71 LEU A CA 1
ATOM 548 C C . LEU A 1 71 ? -29.827 4.435 61.394 1.00 9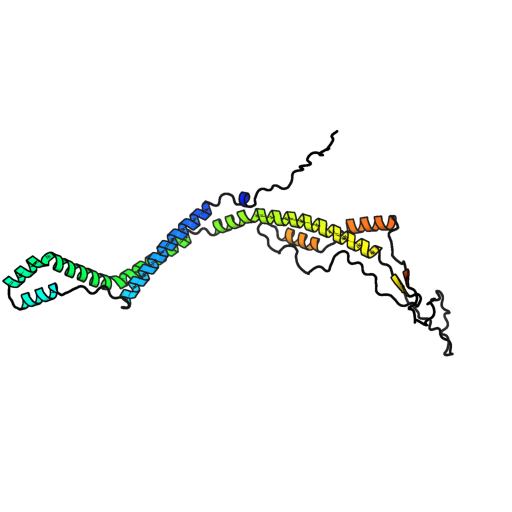1.38 71 LEU A C 1
ATOM 550 O O . LEU A 1 71 ? -30.585 4.200 62.334 1.00 91.38 71 LEU A O 1
ATOM 554 N N . THR A 1 72 ? -29.554 3.532 60.451 1.00 91.50 72 THR A N 1
ATOM 555 C CA . THR A 1 72 ? -30.105 2.172 60.462 1.00 91.50 72 THR A CA 1
ATOM 556 C C . THR A 1 72 ? -29.716 1.414 61.737 1.00 91.50 72 THR A C 1
ATOM 558 O O . THR A 1 72 ? -30.581 0.873 62.421 1.00 91.50 72 THR A O 1
ATOM 561 N N . VAL A 1 73 ? -28.434 1.431 62.118 1.00 92.75 73 VAL A N 1
ATOM 562 C CA . VAL A 1 73 ? -27.955 0.773 63.346 1.00 92.75 73 VAL A CA 1
ATOM 563 C C . VAL A 1 73 ? -28.516 1.457 64.592 1.00 92.75 73 VAL A C 1
ATOM 565 O O . VAL A 1 73 ? -28.931 0.777 65.529 1.00 92.75 73 VAL A O 1
ATOM 568 N N . GLN A 1 74 ? -28.573 2.792 64.613 1.00 91.19 74 GLN A N 1
ATOM 569 C CA . GLN A 1 74 ? -29.138 3.537 65.739 1.00 91.19 74 GLN A CA 1
ATOM 570 C C . GLN A 1 74 ? -30.621 3.190 65.962 1.00 91.19 74 GLN A C 1
ATOM 572 O O . GLN A 1 74 ? -31.053 3.000 67.103 1.00 91.19 74 GLN A O 1
ATOM 577 N N . ARG A 1 75 ? -31.380 3.048 64.873 1.00 91.56 75 ARG A N 1
ATOM 578 C CA . ARG A 1 75 ? -32.772 2.597 64.880 1.00 91.56 75 ARG A CA 1
ATOM 579 C C . ARG A 1 75 ? -32.910 1.159 65.392 1.00 91.56 75 ARG A C 1
ATOM 581 O 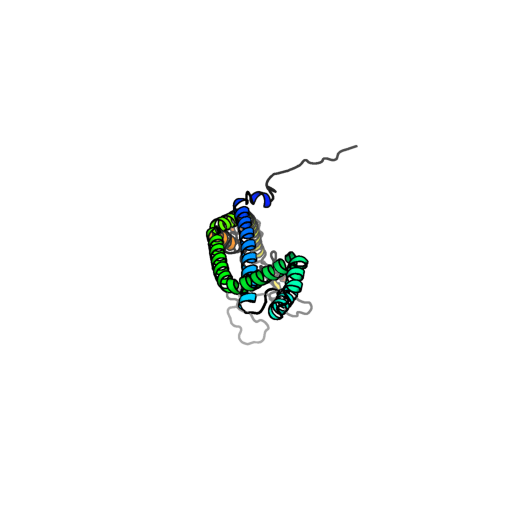O . ARG A 1 75 ? -33.745 0.915 66.260 1.00 91.56 75 ARG A O 1
ATOM 588 N N . ASP A 1 76 ? -32.074 0.232 64.918 1.00 91.56 76 ASP A N 1
ATOM 589 C CA . ASP A 1 76 ? -32.083 -1.178 65.346 1.00 91.56 76 ASP A CA 1
ATOM 590 C C . ASP A 1 76 ? -31.772 -1.328 66.845 1.00 91.56 76 ASP A C 1
ATOM 592 O O . ASP A 1 76 ? -32.424 -2.099 67.553 1.00 91.56 76 ASP A O 1
ATOM 596 N N . VAL A 1 77 ? -30.810 -0.550 67.354 1.00 92.25 77 VAL A N 1
ATOM 597 C CA . VAL A 1 77 ? -30.462 -0.525 68.783 1.00 92.25 77 VAL A CA 1
ATOM 598 C C . VAL A 1 77 ? -31.618 0.023 69.622 1.00 92.25 77 VAL A C 1
ATOM 600 O O . VAL A 1 77 ? -31.957 -0.575 70.642 1.00 92.25 77 VAL A O 1
ATOM 603 N N . MET A 1 78 ? -32.258 1.118 69.200 1.00 89.75 78 MET A N 1
ATOM 604 C CA . MET A 1 78 ? -33.419 1.664 69.917 1.00 89.75 78 MET A CA 1
ATOM 605 C C . MET A 1 78 ? -34.612 0.706 69.916 1.00 89.75 78 MET A C 1
ATOM 607 O O . MET A 1 78 ? -35.262 0.539 70.949 1.00 89.75 78 MET A O 1
ATOM 611 N N . ALA A 1 79 ? -34.849 0.011 68.803 1.00 91.06 79 ALA A N 1
ATOM 612 C CA . ALA A 1 79 ? -35.858 -1.039 68.737 1.00 91.06 79 ALA A CA 1
ATOM 613 C C . ALA A 1 79 ? -35.543 -2.199 69.703 1.00 91.06 79 ALA A C 1
ATOM 615 O O . ALA A 1 79 ? -36.442 -2.691 70.383 1.00 91.06 79 ALA A O 1
ATOM 616 N N . ALA A 1 80 ? -34.273 -2.606 69.815 1.00 91.44 80 ALA A N 1
ATOM 617 C CA . ALA A 1 80 ? -33.841 -3.675 70.719 1.00 91.44 80 ALA A CA 1
ATOM 618 C C . ALA A 1 80 ? -33.925 -3.296 72.211 1.00 91.44 80 ALA A C 1
ATOM 620 O O . ALA A 1 80 ? -34.177 -4.162 73.048 1.00 91.44 80 ALA A O 1
ATOM 621 N N . LEU A 1 81 ? -33.731 -2.017 72.547 1.00 92.06 81 LEU A N 1
ATOM 622 C CA . LEU A 1 81 ? -33.877 -1.493 73.912 1.00 92.06 81 LEU A CA 1
ATOM 623 C C . LEU A 1 81 ? -35.347 -1.306 74.334 1.00 92.06 81 LEU A C 1
ATOM 625 O O . LEU A 1 81 ? -35.615 -1.144 75.523 1.00 92.06 81 LEU A O 1
ATOM 629 N N . GLY A 1 82 ? -36.292 -1.354 73.388 1.00 87.81 82 GLY A N 1
ATOM 630 C CA . GLY A 1 82 ? -37.730 -1.257 73.658 1.00 87.81 82 GLY A CA 1
ATOM 631 C C . GLY A 1 82 ? -38.240 0.159 73.958 1.00 87.81 82 GLY A C 1
ATOM 632 O O . GLY A 1 82 ? -39.353 0.300 74.462 1.00 87.81 82 GLY A O 1
ATOM 633 N N . ASP A 1 83 ? -37.460 1.201 73.653 1.00 88.62 83 ASP A N 1
ATOM 634 C CA . ASP A 1 83 ? -37.852 2.605 73.840 1.00 88.62 83 ASP A CA 1
ATOM 635 C C . ASP A 1 83 ? -38.644 3.112 72.621 1.00 88.62 83 ASP A C 1
ATOM 637 O O . ASP A 1 83 ? -38.089 3.589 71.627 1.00 88.62 83 ASP A O 1
ATOM 641 N N . ALA A 1 84 ? -39.969 2.954 72.684 1.00 87.06 84 ALA A N 1
ATOM 642 C CA . ALA A 1 84 ? -40.872 3.292 71.586 1.00 87.06 84 ALA A CA 1
ATOM 643 C C . ALA A 1 84 ? -40.935 4.803 71.288 1.00 87.06 84 ALA A C 1
ATOM 645 O O . ALA A 1 84 ? -41.109 5.183 70.127 1.00 87.06 84 ALA A O 1
ATOM 646 N N . ASP A 1 85 ? -40.761 5.655 72.303 1.00 89.06 85 ASP A N 1
ATOM 647 C CA . ASP A 1 85 ? -40.848 7.111 72.153 1.00 89.06 85 ASP A CA 1
ATOM 648 C C . ASP A 1 85 ? -39.594 7.667 71.464 1.00 89.06 85 ASP A C 1
ATOM 650 O O . ASP A 1 85 ? -39.690 8.494 70.550 1.00 89.06 85 ASP A O 1
ATOM 654 N N . ALA A 1 86 ? -38.410 7.171 71.841 1.00 87.25 86 ALA A N 1
ATOM 655 C CA . ALA A 1 86 ? -37.155 7.540 71.188 1.00 87.25 86 ALA A CA 1
ATOM 656 C C . ALA A 1 86 ? -37.095 7.046 69.730 1.00 87.25 86 ALA A C 1
ATOM 658 O O . ALA A 1 86 ? -36.650 7.783 68.844 1.00 87.25 86 ALA A O 1
ATOM 659 N N . LEU A 1 87 ? -37.605 5.837 69.465 1.00 90.56 87 LEU A N 1
ATOM 660 C CA . LEU A 1 87 ? -37.676 5.269 68.118 1.00 90.56 87 LEU A CA 1
ATOM 661 C C . LEU A 1 87 ? -38.606 6.078 67.199 1.00 90.56 87 LEU A C 1
ATOM 663 O O . LEU A 1 87 ? -38.224 6.404 66.075 1.00 90.56 87 LEU A O 1
ATOM 667 N N . ALA A 1 88 ? -39.798 6.449 67.681 1.00 90.44 88 ALA A N 1
ATOM 668 C CA . ALA A 1 88 ? -40.752 7.252 66.913 1.00 90.44 88 ALA A CA 1
ATOM 669 C C . ALA A 1 88 ? -40.191 8.641 66.570 1.00 90.44 88 ALA A C 1
ATOM 671 O O . ALA A 1 88 ? -40.383 9.135 65.456 1.00 90.44 88 ALA A O 1
ATOM 672 N N . LYS A 1 89 ? -39.451 9.249 67.505 1.00 91.50 89 LYS A N 1
ATOM 673 C CA . LYS A 1 89 ? -38.788 10.536 67.286 1.00 91.50 89 LYS A CA 1
ATOM 674 C C . LYS A 1 89 ? -37.681 10.442 66.231 1.00 91.50 89 LYS A C 1
ATOM 676 O O . LYS A 1 89 ? -37.643 11.284 65.336 1.00 91.50 89 LYS A O 1
ATOM 681 N N . LEU A 1 90 ? -36.836 9.405 66.278 1.00 91.88 90 LEU A N 1
ATOM 682 C CA . LEU A 1 90 ? -35.803 9.183 65.257 1.00 91.88 90 LEU A CA 1
ATOM 683 C C . LEU A 1 90 ? -36.414 8.934 63.871 1.00 91.88 90 LEU A C 1
ATOM 685 O O . LEU A 1 90 ? -35.966 9.537 62.894 1.00 91.88 90 LEU A O 1
ATOM 689 N N . ASP A 1 91 ? -37.454 8.103 63.780 1.00 91.25 91 ASP A N 1
ATOM 690 C CA . ASP A 1 91 ? -38.127 7.816 62.508 1.00 91.25 91 ASP A CA 1
ATOM 691 C C . ASP A 1 91 ? -38.762 9.079 61.904 1.00 91.25 91 ASP A C 1
ATOM 693 O O . ASP A 1 91 ? -38.742 9.251 60.685 1.00 91.25 91 ASP A O 1
ATOM 697 N N . GLN A 1 92 ? -39.272 9.992 62.737 1.00 92.44 92 GLN A N 1
ATOM 698 C CA . GLN A 1 92 ? -39.833 11.268 62.292 1.00 92.44 92 GLN A CA 1
ATOM 699 C C . GLN A 1 92 ? -38.755 12.279 61.862 1.00 92.44 92 GLN A C 1
ATOM 701 O O . GLN A 1 92 ? -38.922 12.951 60.844 1.00 92.44 92 GLN A O 1
ATOM 706 N N . GLU A 1 93 ? -37.654 12.394 62.610 1.00 94.31 93 GLU A N 1
ATOM 707 C CA . GLU A 1 93 ? -36.575 13.360 62.341 1.00 94.31 93 GLU A CA 1
ATOM 708 C C . GLU A 1 93 ? -35.686 12.940 61.155 1.00 94.31 93 GLU A C 1
ATOM 710 O O . GLU A 1 93 ? -35.207 13.795 60.407 1.00 94.31 93 GLU A O 1
ATOM 715 N N . HIS A 1 94 ? -35.501 11.632 60.937 1.00 94.25 94 HIS A N 1
ATOM 716 C CA . HIS A 1 94 ? -34.541 11.089 59.968 1.00 94.25 94 HIS A CA 1
ATOM 717 C C . HIS A 1 94 ? -35.163 10.268 58.831 1.00 94.25 94 HIS A C 1
ATOM 719 O O . HIS A 1 94 ? -34.441 9.593 58.094 1.00 94.25 94 HIS A O 1
ATOM 725 N N . GLN A 1 95 ? -36.480 10.355 58.620 1.00 90.62 95 GLN A N 1
ATOM 726 C CA . GLN A 1 95 ? -37.216 9.548 57.637 1.00 90.62 95 GLN A CA 1
ATOM 727 C C . GLN A 1 95 ? -36.573 9.519 56.237 1.00 90.62 95 GLN A C 1
ATOM 729 O O . GLN A 1 95 ? -36.406 8.456 55.637 1.00 90.62 95 GLN A O 1
ATOM 734 N N . GLN A 1 96 ? -36.205 10.688 55.702 1.00 90.94 96 GLN A N 1
ATOM 735 C CA . GLN A 1 96 ? -35.615 10.795 54.364 1.00 90.94 96 GLN A CA 1
ATOM 736 C C . GLN A 1 96 ? -34.198 10.217 54.307 1.00 90.94 96 GLN A C 1
ATOM 738 O O . GLN A 1 96 ? -33.850 9.560 53.329 1.00 90.94 96 GLN A O 1
ATOM 743 N N . ALA A 1 97 ? -33.397 10.430 55.351 1.00 91.75 97 ALA A N 1
ATOM 744 C CA . ALA A 1 97 ? -32.029 9.928 55.423 1.00 91.75 97 ALA A CA 1
ATOM 745 C C . ALA A 1 97 ? -32.002 8.397 55.570 1.00 91.75 97 ALA A C 1
ATOM 747 O O . ALA A 1 97 ? -31.270 7.731 54.846 1.00 91.75 97 ALA A O 1
ATOM 748 N N . LEU A 1 98 ? -32.885 7.823 56.394 1.00 90.88 98 LEU A N 1
ATOM 749 C CA . LEU A 1 98 ? -33.081 6.370 56.496 1.00 90.88 98 LEU A CA 1
ATOM 750 C C . LEU A 1 98 ? -33.514 5.750 55.160 1.00 90.88 98 LEU A C 1
ATOM 752 O O . LEU A 1 98 ? -33.016 4.696 54.766 1.00 90.88 98 LEU A O 1
ATOM 756 N N . ALA A 1 99 ? -34.414 6.413 54.427 1.00 91.56 99 ALA A N 1
ATOM 757 C CA . ALA A 1 99 ? -34.811 5.959 53.096 1.00 91.56 99 ALA A CA 1
ATOM 758 C C . ALA A 1 99 ? -33.641 6.002 52.094 1.00 91.56 99 ALA A C 1
ATOM 760 O O . ALA A 1 99 ? -33.520 5.107 51.257 1.00 91.56 99 ALA A O 1
ATOM 761 N N . GLN A 1 100 ? -32.765 7.009 52.188 1.00 91.25 100 GLN A N 1
ATOM 762 C CA . GLN A 1 100 ? -31.559 7.116 51.362 1.00 91.25 100 GLN A CA 1
ATOM 763 C C . GLN A 1 100 ? -30.512 6.049 51.715 1.00 91.25 100 GLN A C 1
ATOM 765 O O . GLN A 1 100 ? -30.015 5.398 50.794 1.00 91.25 100 GLN A O 1
ATOM 770 N N . GLU A 1 101 ? -30.227 5.812 53.004 1.00 92.31 101 GLU A N 1
ATOM 771 C CA . GLU A 1 101 ? -29.353 4.716 53.467 1.00 92.31 101 GLU A CA 1
ATOM 772 C C . GLU A 1 101 ? -29.866 3.366 52.938 1.00 92.31 101 GLU A C 1
ATOM 774 O O . GLU A 1 101 ? -29.121 2.590 52.330 1.00 92.31 101 GLU A O 1
ATOM 779 N N . GLN A 1 102 ? -31.174 3.117 53.071 1.00 89.56 102 GLN A N 1
ATOM 780 C CA . GLN A 1 102 ? -31.800 1.887 52.596 1.00 89.56 102 GLN A CA 1
ATOM 781 C C . GLN A 1 102 ? -31.727 1.749 51.067 1.00 89.56 102 GLN A C 1
ATOM 783 O O . GLN A 1 102 ? -31.410 0.670 50.558 1.00 89.56 102 GLN A O 1
ATOM 788 N N . ALA A 1 103 ? -31.977 2.825 50.317 1.00 91.00 103 ALA A N 1
ATOM 789 C CA . ALA A 1 103 ? -31.868 2.819 48.860 1.00 91.00 103 ALA A CA 1
ATOM 790 C C . ALA A 1 103 ? -30.421 2.579 48.392 1.00 91.00 103 ALA A C 1
ATOM 792 O O . ALA A 1 103 ? -30.196 1.798 47.463 1.00 91.00 103 ALA A O 1
ATOM 793 N N . ALA A 1 104 ? -29.437 3.199 49.052 1.00 91.19 104 ALA A N 1
ATOM 794 C CA . ALA A 1 104 ? -28.018 2.989 48.775 1.00 91.19 104 ALA A CA 1
ATOM 795 C C . ALA A 1 104 ? -27.601 1.537 49.049 1.00 91.19 104 ALA A C 1
ATOM 797 O O . ALA A 1 104 ? -26.914 0.932 48.223 1.00 91.19 104 ALA A O 1
ATOM 798 N N . ARG A 1 105 ? -28.095 0.940 50.142 1.00 89.50 105 ARG A N 1
ATOM 799 C CA . ARG A 1 105 ? -27.904 -0.482 50.461 1.00 89.50 105 ARG A CA 1
ATOM 800 C C . ARG A 1 105 ? -28.436 -1.406 49.389 1.00 89.50 105 ARG A C 1
ATOM 802 O O . ARG A 1 105 ? -27.694 -2.247 48.886 1.00 89.50 105 ARG A O 1
ATOM 809 N N . VAL A 1 106 ? -29.711 -1.243 49.038 1.00 90.88 106 VAL A N 1
ATOM 810 C CA . VAL A 1 106 ? -30.359 -2.078 48.021 1.00 90.88 106 VAL A CA 1
ATOM 811 C C . VAL A 1 106 ? -29.598 -1.962 46.704 1.00 90.88 106 VAL A C 1
ATOM 813 O O . VAL A 1 106 ? -29.271 -2.982 46.104 1.00 90.88 106 VAL A O 1
ATOM 816 N N . LYS A 1 107 ? -29.213 -0.743 46.307 1.00 89.69 107 LYS A N 1
ATOM 817 C CA . LYS A 1 107 ? -28.407 -0.499 45.106 1.00 89.69 107 LYS A CA 1
ATOM 818 C C . LYS A 1 107 ? -27.050 -1.208 45.157 1.00 89.69 107 LYS A C 1
ATOM 820 O O . LYS A 1 107 ? -26.685 -1.863 44.184 1.00 89.69 107 LYS A O 1
ATOM 825 N N . ALA A 1 108 ? -26.310 -1.098 46.261 1.00 88.62 108 ALA A N 1
ATOM 826 C CA . ALA A 1 108 ? -25.002 -1.734 46.415 1.00 88.62 108 ALA A CA 1
ATOM 827 C C . ALA A 1 108 ? -25.108 -3.267 46.367 1.00 88.62 108 ALA A C 1
ATOM 829 O O . ALA A 1 108 ? -24.376 -3.916 45.620 1.00 88.62 108 ALA A O 1
ATOM 830 N N . THR A 1 109 ? -26.067 -3.851 47.091 1.00 90.12 109 THR A N 1
ATOM 831 C CA . THR A 1 109 ? -26.317 -5.300 47.069 1.00 90.12 109 THR A CA 1
ATOM 832 C C . THR A 1 109 ? -26.740 -5.776 45.678 1.00 90.12 109 THR A C 1
ATOM 834 O O . THR A 1 109 ? -26.209 -6.767 45.179 1.00 90.12 109 THR A O 1
ATOM 837 N N . GLN A 1 110 ? -27.640 -5.049 45.014 1.00 89.56 110 GLN A N 1
ATOM 838 C CA . GLN A 1 110 ? -28.113 -5.383 43.672 1.00 89.56 110 GLN A CA 1
ATOM 839 C C . GLN A 1 110 ? -26.983 -5.340 42.636 1.00 89.56 110 GLN A C 1
ATOM 841 O O . GLN A 1 110 ? -26.890 -6.233 41.799 1.00 89.56 110 GLN A O 1
ATOM 846 N N . GLN A 1 111 ? -26.071 -4.365 42.726 1.00 88.44 111 GLN A N 1
ATOM 847 C CA . GLN A 1 111 ? -24.905 -4.290 41.841 1.00 88.44 111 GLN A CA 1
ATOM 848 C C . GLN A 1 111 ? -23.998 -5.521 41.947 1.00 88.44 111 GLN A C 1
ATOM 850 O O . GLN A 1 111 ? -23.541 -6.005 40.915 1.00 88.44 111 GLN A O 1
ATOM 855 N N . VAL A 1 112 ? -23.763 -6.045 43.155 1.00 90.06 112 VAL A N 1
ATOM 856 C CA . VAL A 1 112 ? -22.970 -7.275 43.343 1.00 90.06 112 VAL A CA 1
ATOM 857 C C . VAL A 1 112 ? -23.707 -8.493 42.789 1.00 90.06 112 VAL A C 1
ATOM 859 O O . VAL A 1 112 ? -23.111 -9.299 42.077 1.00 90.06 112 VAL A O 1
ATOM 862 N N . LEU A 1 113 ? -25.002 -8.622 43.091 1.00 91.69 113 LEU A N 1
ATOM 863 C CA . LEU A 1 113 ? -25.803 -9.781 42.685 1.00 91.69 113 LEU A CA 1
ATOM 864 C C . LEU A 1 113 ? -25.983 -9.873 41.165 1.00 91.69 113 LEU A C 1
ATOM 866 O O . LEU A 1 113 ? -25.961 -10.967 40.605 1.00 91.69 113 LEU A O 1
ATOM 870 N N . GLU A 1 114 ? -26.150 -8.737 40.488 1.00 92.62 114 GLU A N 1
ATOM 871 C CA . GLU A 1 114 ? -26.361 -8.697 39.040 1.00 92.62 114 GLU A CA 1
ATOM 872 C C . GLU A 1 114 ? -25.066 -8.766 38.229 1.00 92.62 114 GLU A C 1
ATOM 874 O O . GLU A 1 114 ? -25.129 -9.089 37.041 1.00 92.62 114 GLU A O 1
ATOM 879 N N . ALA A 1 115 ? -23.905 -8.463 38.824 1.00 91.31 115 ALA A N 1
ATOM 880 C CA . ALA A 1 115 ? -22.645 -8.342 38.091 1.00 91.31 115 ALA A CA 1
ATOM 881 C C . ALA A 1 115 ? -22.316 -9.570 37.213 1.00 91.31 115 ALA A C 1
ATOM 883 O O . ALA A 1 115 ? -22.061 -9.361 36.024 1.00 91.31 115 ALA A O 1
ATOM 884 N N . PRO A 1 116 ? -22.434 -10.833 37.683 1.00 93.44 116 PRO A N 1
ATOM 885 C CA . PRO A 1 116 ? -22.146 -12.004 36.847 1.00 93.44 116 PRO A CA 1
ATOM 886 C C . PRO A 1 116 ? -23.091 -12.142 35.644 1.00 93.44 116 PRO A C 1
ATOM 888 O O . PRO A 1 116 ? -22.679 -12.534 34.552 1.00 93.44 116 PRO A O 1
ATOM 891 N N . THR A 1 117 ? -24.372 -11.816 35.823 1.00 94.88 117 THR A N 1
ATOM 892 C CA . THR A 1 117 ? -25.366 -11.852 34.739 1.00 94.88 117 THR A CA 1
ATOM 893 C C . THR A 1 117 ? -25.137 -10.707 33.755 1.00 94.88 117 THR A C 1
ATOM 895 O O . THR A 1 117 ? -25.255 -10.897 32.545 1.00 94.88 117 THR A O 1
ATOM 898 N N . ARG A 1 118 ? -24.748 -9.530 34.260 1.00 95.19 118 ARG A N 1
ATOM 899 C CA . ARG A 1 118 ? -24.406 -8.361 33.447 1.00 95.19 118 ARG A CA 1
ATOM 900 C C . ARG A 1 118 ? -23.176 -8.616 32.580 1.00 95.19 118 ARG A C 1
ATOM 902 O O . ARG A 1 118 ? -23.198 -8.222 31.422 1.00 95.19 118 ARG A O 1
ATOM 909 N N . VAL A 1 119 ? -22.158 -9.308 33.100 1.00 97.19 119 VAL A N 1
ATOM 910 C CA . VAL A 1 119 ? -20.987 -9.748 32.319 1.00 97.19 119 VAL A CA 1
ATOM 911 C C . VAL A 1 119 ? -21.430 -10.578 31.114 1.00 97.19 119 VAL A C 1
ATOM 913 O O . VAL A 1 119 ? -21.149 -10.188 29.986 1.00 97.19 119 VAL A O 1
ATOM 916 N N . LYS A 1 120 ? -22.221 -11.640 31.325 1.00 96.94 120 LYS A N 1
ATOM 917 C CA . LYS A 1 120 ? -22.719 -12.493 30.227 1.00 96.94 120 LYS A CA 1
ATOM 918 C C . LYS A 1 120 ? -23.536 -11.716 29.192 1.00 96.94 120 LYS A C 1
ATOM 920 O O . LYS A 1 120 ? -23.394 -11.935 27.993 1.00 96.94 120 LYS A O 1
ATOM 925 N N . ALA A 1 121 ? -24.401 -10.810 29.650 1.00 97.69 121 ALA A N 1
ATOM 926 C CA . ALA A 1 121 ? -25.208 -9.981 28.758 1.00 97.69 121 ALA A CA 1
ATOM 927 C C . ALA A 1 121 ? -24.344 -9.014 27.930 1.00 97.69 121 ALA A C 1
ATOM 929 O O . ALA A 1 121 ? -24.594 -8.838 26.741 1.00 97.69 121 ALA A O 1
ATOM 930 N N . LEU A 1 122 ? -23.319 -8.413 28.542 1.00 97.94 122 LEU A N 1
ATOM 931 C CA . LEU A 1 122 ? -22.376 -7.531 27.857 1.00 97.94 122 LEU A CA 1
ATOM 932 C C . LEU A 1 122 ? -21.516 -8.298 26.850 1.00 97.94 122 LEU A C 1
ATOM 934 O O . LEU A 1 122 ? -21.339 -7.812 25.741 1.00 97.94 122 LEU A O 1
ATOM 938 N N . GLU A 1 123 ? -21.043 -9.499 27.185 1.00 97.94 123 GLU A N 1
ATOM 939 C CA . GLU A 1 123 ? -20.321 -10.368 26.244 1.00 97.94 123 GLU A CA 1
ATOM 940 C C . GLU A 1 123 ? -21.175 -10.705 25.018 1.00 97.94 123 GLU A C 1
ATOM 942 O O . GLU A 1 123 ? -20.701 -10.589 23.888 1.00 97.94 123 GLU A O 1
ATOM 947 N N . GLN A 1 124 ? -22.449 -11.063 25.216 1.00 97.81 124 GLN A N 1
ATOM 948 C CA . GLN A 1 124 ? -23.362 -11.311 24.100 1.00 97.81 124 GLN A CA 1
ATOM 949 C C . GLN A 1 124 ? -23.590 -10.046 23.267 1.00 97.81 124 GLN A C 1
ATOM 951 O O . GLN A 1 124 ? -23.474 -10.091 22.047 1.00 97.81 124 GLN A O 1
ATOM 956 N N . TYR A 1 125 ? -23.849 -8.909 23.915 1.00 97.62 125 TYR A N 1
ATOM 957 C CA . TYR A 1 125 ? -24.043 -7.633 23.228 1.00 97.62 125 TYR A CA 1
ATOM 958 C C . TYR A 1 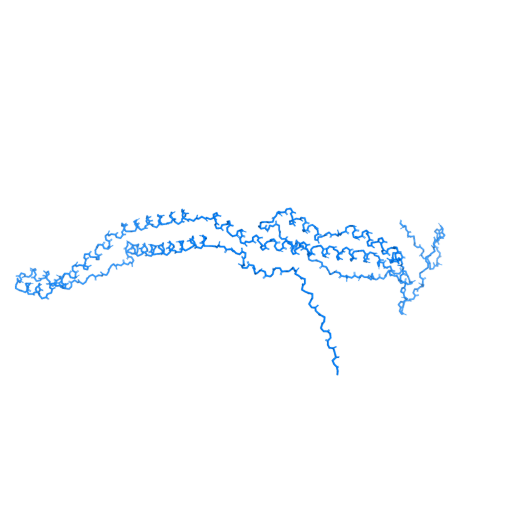125 ? -22.817 -7.222 22.396 1.00 97.62 125 TYR A C 1
ATOM 960 O O . TYR A 1 125 ? -22.959 -6.773 21.261 1.00 97.62 125 TYR A O 1
ATOM 968 N N . ILE A 1 126 ? -21.610 -7.413 22.935 1.00 98.19 126 ILE A N 1
ATOM 969 C CA . ILE A 1 126 ? -20.342 -7.151 22.243 1.00 98.19 126 ILE A CA 1
ATOM 970 C C . ILE A 1 126 ? -20.185 -8.076 21.031 1.00 98.19 126 ILE A C 1
ATOM 972 O O . ILE A 1 126 ? -19.816 -7.606 19.954 1.00 98.19 126 ILE A O 1
ATOM 976 N N . ASN A 1 127 ? -20.507 -9.366 21.176 1.00 97.94 127 ASN A N 1
ATOM 977 C CA . ASN A 1 127 ? -20.491 -10.316 20.060 1.00 97.94 127 ASN A CA 1
ATOM 978 C C . ASN A 1 127 ? -21.488 -9.923 18.959 1.00 97.94 127 ASN A C 1
ATOM 980 O O . ASN A 1 127 ? -21.139 -9.945 17.778 1.00 97.94 127 ASN A O 1
ATOM 984 N N . ASP A 1 128 ? -22.702 -9.513 19.329 1.00 97.69 128 ASP A N 1
ATOM 985 C CA . ASP A 1 128 ? -23.718 -9.064 18.375 1.00 97.69 128 ASP A CA 1
ATOM 986 C C . ASP A 1 128 ? -23.273 -7.786 17.649 1.00 97.69 128 ASP A C 1
ATOM 988 O O . ASP A 1 128 ? -23.426 -7.673 16.429 1.00 97.69 128 ASP A O 1
ATOM 992 N N . LEU A 1 129 ? -22.672 -6.836 18.375 1.00 97.38 129 LEU A N 1
ATOM 993 C CA . LEU A 1 129 ? -22.126 -5.605 17.806 1.00 97.38 129 LEU A CA 1
ATOM 994 C C . LEU A 1 129 ? -20.991 -5.904 16.816 1.00 97.38 129 LEU A C 1
ATOM 996 O O . LEU A 1 129 ? -20.998 -5.370 15.706 1.00 97.38 129 LEU A O 1
ATOM 1000 N N . ALA A 1 130 ? -20.068 -6.804 17.169 1.00 97.44 130 ALA A N 1
ATOM 1001 C CA . ALA A 1 130 ? -19.014 -7.261 16.265 1.00 97.44 130 ALA A CA 1
ATOM 1002 C C . ALA A 1 130 ? -19.600 -7.907 14.997 1.00 97.44 130 ALA A C 1
ATOM 1004 O O . ALA A 1 130 ? -19.174 -7.593 13.884 1.00 97.44 130 ALA A O 1
ATOM 1005 N N . GLY A 1 131 ? -20.634 -8.743 15.144 1.00 97.19 131 GLY A N 1
ATOM 1006 C CA . GLY A 1 131 ? -21.357 -9.330 14.014 1.00 97.19 131 GLY A CA 1
ATOM 1007 C C . GLY A 1 131 ? -21.969 -8.273 13.088 1.00 97.19 131 GLY A C 1
ATOM 1008 O O . GLY A 1 131 ? -21.847 -8.371 11.867 1.00 97.19 131 GLY A O 1
ATOM 1009 N N . GLN A 1 132 ? -22.566 -7.218 13.650 1.00 95.12 132 GLN A N 1
ATOM 1010 C CA . GLN A 1 132 ? -23.121 -6.098 12.879 1.00 95.12 132 GLN A CA 1
ATOM 1011 C C . GLN A 1 132 ? -22.052 -5.255 12.176 1.00 95.12 132 GLN A C 1
ATOM 1013 O O . GLN A 1 132 ? -22.325 -4.703 11.108 1.00 95.12 132 GLN A O 1
ATOM 1018 N N . MET A 1 133 ? -20.863 -5.117 12.767 1.00 96.12 133 MET A N 1
ATOM 1019 C CA . MET A 1 133 ? -19.737 -4.414 12.146 1.00 96.12 133 MET A CA 1
ATOM 1020 C C . MET A 1 133 ? -19.246 -5.165 10.910 1.00 96.12 133 MET A C 1
ATOM 1022 O O . MET A 1 133 ? -19.135 -4.562 9.846 1.00 96.12 133 MET A O 1
ATOM 1026 N N . VAL A 1 134 ? -19.043 -6.482 11.021 1.00 96.12 134 VAL A N 1
ATOM 1027 C CA . VAL A 1 134 ? -18.629 -7.326 9.886 1.00 96.12 134 VAL A CA 1
ATOM 1028 C C . VAL A 1 134 ? -19.701 -7.339 8.797 1.00 96.12 134 VAL A C 1
ATOM 1030 O O . VAL A 1 134 ? -19.396 -7.105 7.634 1.00 96.12 134 VAL A O 1
ATOM 1033 N N . ALA A 1 135 ? -20.971 -7.537 9.161 1.00 93.31 135 ALA A N 1
ATOM 1034 C CA . ALA A 1 135 ? -22.068 -7.559 8.192 1.00 93.31 135 ALA A CA 1
ATOM 1035 C C . ALA A 1 135 ? -22.295 -6.206 7.490 1.00 93.31 135 ALA A C 1
ATOM 1037 O O . ALA A 1 135 ? -22.863 -6.161 6.401 1.00 93.31 135 ALA A O 1
ATOM 1038 N N . GLY A 1 136 ? -21.899 -5.098 8.123 1.00 90.31 136 GLY A N 1
ATOM 1039 C CA . GLY A 1 136 ? -22.016 -3.751 7.570 1.00 90.31 136 GLY A CA 1
ATOM 1040 C C . GLY A 1 136 ? -20.807 -3.284 6.757 1.00 90.31 136 GLY A C 1
ATOM 1041 O O . GLY A 1 136 ? -20.892 -2.214 6.151 1.00 90.31 136 GLY A O 1
ATOM 1042 N N . LEU A 1 137 ? -19.700 -4.033 6.762 1.00 95.12 137 LEU A N 1
ATOM 1043 C CA . LEU A 1 137 ? -18.464 -3.667 6.078 1.00 95.12 137 LEU A CA 1
ATOM 1044 C C . LEU A 1 137 ? -18.435 -4.260 4.667 1.00 95.12 137 LEU A C 1
ATOM 1046 O O . LEU A 1 137 ? -18.237 -5.457 4.482 1.00 95.12 137 LEU A O 1
ATOM 1050 N N . ASP A 1 138 ? -18.579 -3.399 3.663 1.00 94.25 138 ASP A N 1
ATOM 1051 C CA . ASP A 1 138 ? -18.369 -3.777 2.267 1.00 94.25 138 ASP A CA 1
ATOM 1052 C C . ASP A 1 138 ? -16.919 -3.489 1.852 1.00 94.25 138 ASP A C 1
ATOM 1054 O O . ASP A 1 138 ? -16.593 -2.429 1.311 1.00 94.25 138 ASP A O 1
ATOM 1058 N N . GLU A 1 139 ? -16.026 -4.442 2.132 1.00 94.25 139 GLU A N 1
ATOM 1059 C CA . GLU A 1 139 ? -14.618 -4.357 1.718 1.00 94.25 139 GLU A CA 1
ATOM 1060 C C . GLU A 1 139 ? -14.468 -4.313 0.194 1.00 94.25 139 GLU A C 1
ATOM 1062 O O . GLU A 1 139 ? -13.532 -3.695 -0.317 1.00 94.25 139 GLU A O 1
ATOM 1067 N N . THR A 1 140 ? -15.405 -4.917 -0.545 1.00 95.25 140 THR A N 1
ATOM 1068 C CA . THR A 1 140 ? -15.348 -4.948 -2.008 1.00 95.25 140 THR A CA 1
ATOM 1069 C C . THR A 1 140 ? -15.593 -3.569 -2.601 1.00 95.25 140 THR A C 1
ATOM 1071 O O . THR A 1 140 ? -14.875 -3.163 -3.514 1.00 95.25 140 THR A O 1
ATOM 1074 N N . LEU A 1 141 ? -16.541 -2.811 -2.045 1.00 94.56 141 LEU A N 1
ATOM 1075 C CA . LEU A 1 141 ? -16.784 -1.429 -2.442 1.00 94.56 141 LEU A CA 1
ATOM 1076 C C . LEU A 1 141 ? -15.586 -0.533 -2.103 1.00 94.56 141 LEU A C 1
ATOM 1078 O O . LEU A 1 141 ? -15.191 0.294 -2.923 1.00 94.56 141 LEU A O 1
ATOM 1082 N N . ILE A 1 142 ? -14.983 -0.714 -0.923 1.00 95.00 142 ILE A N 1
ATOM 1083 C CA . ILE A 1 142 ? -13.788 0.045 -0.522 1.00 95.00 142 ILE A CA 1
ATOM 1084 C C . ILE A 1 142 ? -12.629 -0.229 -1.491 1.00 95.00 142 ILE A C 1
ATOM 1086 O O . ILE A 1 142 ? -12.014 0.716 -1.985 1.00 95.00 142 ILE A O 1
ATOM 1090 N N . ASP A 1 143 ? -12.351 -1.497 -1.804 1.00 95.88 143 ASP A N 1
ATOM 1091 C CA . ASP A 1 143 ? -11.293 -1.879 -2.747 1.00 95.88 143 ASP A CA 1
ATOM 1092 C C . ASP A 1 143 ? -11.558 -1.327 -4.157 1.00 95.88 143 ASP A C 1
ATOM 1094 O O . ASP A 1 143 ? -10.668 -0.742 -4.778 1.00 95.88 143 ASP A O 1
ATOM 1098 N N . GLN A 1 144 ? -12.797 -1.423 -4.648 1.00 94.56 144 GLN A N 1
ATOM 1099 C CA . GLN A 1 144 ? -13.181 -0.850 -5.942 1.00 94.56 144 GLN A CA 1
ATOM 1100 C C . GLN A 1 144 ? -12.922 0.657 -6.001 1.00 94.56 144 GLN A C 1
ATOM 1102 O O . GLN A 1 144 ? -12.380 1.143 -6.997 1.00 94.56 144 GLN A O 1
ATOM 1107 N N . GLU A 1 145 ? -13.247 1.385 -4.935 1.00 94.88 145 GLU A N 1
ATOM 1108 C CA . GLU A 1 145 ? -13.020 2.826 -4.852 1.00 94.88 145 GLU A CA 1
ATOM 1109 C C . GLU A 1 145 ? -11.531 3.180 -4.760 1.00 94.88 145 GLU A C 1
ATOM 1111 O O . GLU A 1 145 ? -11.078 4.081 -5.471 1.00 94.88 145 GLU A O 1
ATOM 1116 N N . ILE A 1 146 ? -10.733 2.431 -3.989 1.00 94.75 146 ILE A N 1
ATOM 1117 C CA . ILE A 1 146 ? -9.269 2.598 -3.946 1.00 94.75 146 ILE A CA 1
ATOM 1118 C C . ILE A 1 146 ? -8.674 2.432 -5.351 1.00 94.75 146 ILE A C 1
ATOM 1120 O O . ILE A 1 146 ? -7.926 3.296 -5.821 1.00 94.75 146 ILE A O 1
ATOM 1124 N N . ARG A 1 147 ? -9.047 1.360 -6.062 1.00 95.25 147 ARG A N 1
ATOM 1125 C CA . ARG A 1 147 ? -8.576 1.107 -7.433 1.00 95.25 147 ARG A CA 1
ATOM 1126 C C . ARG A 1 147 ? -9.051 2.190 -8.396 1.00 95.25 147 ARG A C 1
ATOM 1128 O O . ARG A 1 147 ? -8.265 2.661 -9.219 1.00 95.25 147 ARG A O 1
ATOM 1135 N N . ARG A 1 148 ? -10.314 2.616 -8.299 1.00 94.44 148 ARG A N 1
ATOM 1136 C CA . ARG A 1 148 ? -10.887 3.689 -9.129 1.00 94.44 148 ARG A CA 1
ATOM 1137 C C . ARG A 1 148 ? -10.094 4.987 -8.987 1.00 94.44 148 ARG A C 1
ATOM 1139 O O . ARG A 1 148 ? -9.769 5.590 -10.006 1.00 94.44 148 ARG A O 1
ATOM 1146 N N . ILE A 1 149 ? -9.762 5.381 -7.757 1.00 93.94 149 ILE A N 1
ATOM 1147 C CA . ILE A 1 149 ? -9.005 6.607 -7.455 1.00 93.94 149 ILE A CA 1
ATOM 1148 C C . ILE A 1 149 ? -7.544 6.491 -7.918 1.00 93.94 149 ILE A C 1
ATOM 1150 O O . ILE A 1 149 ? -6.964 7.467 -8.393 1.00 93.94 149 ILE A O 1
ATOM 1154 N N . PHE A 1 150 ? -6.936 5.306 -7.818 1.00 93.88 150 PHE A N 1
ATOM 1155 C CA . PHE A 1 150 ? -5.532 5.099 -8.184 1.00 93.88 150 PHE A CA 1
ATOM 1156 C C . PHE A 1 150 ? -5.286 5.061 -9.704 1.00 93.88 150 PHE A C 1
ATOM 1158 O O . PHE A 1 150 ? -4.309 5.636 -10.196 1.00 93.88 150 PHE A O 1
ATOM 1165 N N . ARG A 1 151 ? -6.178 4.411 -10.466 1.00 94.25 151 ARG A N 1
ATOM 1166 C CA . ARG A 1 151 ? -6.025 4.134 -11.912 1.00 94.25 151 ARG A CA 1
ATOM 1167 C C . ARG A 1 151 ? -5.638 5.341 -12.782 1.00 94.25 151 ARG A C 1
ATOM 1169 O O . ARG A 1 151 ? -4.784 5.175 -13.652 1.00 94.25 151 ARG A O 1
ATOM 1176 N N . PRO A 1 152 ? -6.210 6.544 -12.607 1.00 92.81 152 PRO A N 1
ATOM 1177 C CA . PRO A 1 152 ? -5.799 7.712 -13.384 1.00 92.81 152 PRO A CA 1
ATOM 1178 C C . PRO A 1 152 ? -4.321 8.084 -13.194 1.00 92.81 152 PRO A C 1
ATOM 1180 O O . PRO A 1 152 ? -3.617 8.374 -14.162 1.00 92.81 152 PRO A O 1
ATOM 1183 N N . SER A 1 153 ? -3.817 7.996 -11.959 1.00 91.50 153 SER A N 1
ATOM 1184 C CA . SER A 1 153 ? -2.405 8.260 -11.657 1.00 91.50 153 SER A CA 1
ATOM 1185 C C . SER A 1 153 ? -1.489 7.187 -12.241 1.00 91.50 153 SER A C 1
ATOM 1187 O O . SER A 1 153 ? -0.449 7.523 -12.806 1.00 91.50 153 SER A O 1
ATOM 1189 N N . ALA A 1 154 ? -1.904 5.918 -12.182 1.00 94.31 154 ALA A N 1
ATOM 1190 C CA . ALA A 1 154 ? -1.210 4.819 -12.850 1.00 94.31 154 ALA A CA 1
ATOM 1191 C C . ALA A 1 154 ? -1.064 5.057 -14.362 1.00 94.31 154 ALA A C 1
ATOM 1193 O O . ALA A 1 154 ? 0.033 4.939 -14.905 1.00 94.31 154 ALA A O 1
ATOM 1194 N N . ARG A 1 155 ? -2.148 5.467 -15.032 1.00 92.81 155 ARG A N 1
ATOM 1195 C CA . ARG A 1 155 ? -2.140 5.771 -16.472 1.00 92.81 155 ARG A CA 1
ATOM 1196 C C . ARG A 1 155 ? -1.211 6.930 -16.813 1.00 92.81 155 ARG A C 1
ATOM 1198 O O . ARG A 1 155 ? -0.428 6.814 -17.746 1.00 92.81 155 ARG A O 1
ATOM 1205 N N . ARG A 1 156 ? -1.240 8.023 -16.044 1.00 93.31 156 ARG A N 1
ATOM 1206 C CA . ARG A 1 156 ? -0.299 9.139 -16.250 1.00 93.31 156 ARG A CA 1
ATOM 1207 C C . ARG A 1 156 ? 1.155 8.703 -16.132 1.00 93.31 156 ARG A C 1
ATOM 1209 O O . ARG A 1 156 ? 1.969 9.115 -16.952 1.00 93.31 156 ARG A O 1
ATOM 1216 N N . MET A 1 157 ? 1.473 7.894 -15.120 1.00 94.75 157 MET A N 1
ATOM 1217 C CA . MET A 1 157 ? 2.827 7.373 -14.944 1.00 94.75 157 MET A CA 1
ATOM 1218 C C . MET A 1 157 ? 3.249 6.538 -16.155 1.00 94.75 157 MET A C 1
ATOM 1220 O O . MET A 1 157 ? 4.342 6.734 -16.676 1.00 94.75 157 MET A O 1
ATOM 1224 N N . LEU A 1 158 ? 2.370 5.658 -16.636 1.00 95.12 158 LEU A N 1
ATOM 1225 C CA . LEU A 1 158 ? 2.627 4.829 -17.809 1.00 95.12 158 LEU A CA 1
ATOM 1226 C C . LEU A 1 158 ? 2.875 5.663 -19.075 1.00 95.12 158 LEU A C 1
ATOM 1228 O O . LEU A 1 158 ? 3.853 5.428 -19.776 1.00 95.12 158 LEU A O 1
ATOM 1232 N N . GLU A 1 159 ? 2.040 6.664 -19.352 1.00 94.69 159 GLU A N 1
ATOM 1233 C CA . GLU A 1 159 ? 2.206 7.529 -20.530 1.00 94.69 159 GLU A CA 1
ATOM 1234 C C . GLU A 1 159 ? 3.485 8.380 -20.460 1.00 94.69 159 GLU A C 1
ATOM 1236 O O . GLU A 1 159 ? 4.204 8.540 -21.454 1.00 94.69 159 GLU A O 1
ATOM 1241 N N . ALA A 1 160 ? 3.832 8.869 -19.266 1.00 95.81 160 ALA A N 1
ATOM 1242 C CA . ALA A 1 160 ? 5.102 9.554 -19.045 1.00 95.81 160 ALA A CA 1
ATOM 1243 C C . ALA A 1 160 ? 6.294 8.606 -19.260 1.00 95.81 160 ALA A C 1
ATOM 1245 O O . ALA A 1 160 ? 7.267 8.977 -19.920 1.00 95.81 160 ALA A O 1
ATOM 1246 N N . ALA A 1 161 ? 6.200 7.373 -18.758 1.00 96.12 161 ALA A N 1
ATOM 1247 C CA . ALA A 1 161 ? 7.233 6.360 -18.921 1.00 96.12 161 ALA A CA 1
ATOM 1248 C C . ALA A 1 161 ? 7.419 5.959 -20.391 1.00 96.12 161 ALA A C 1
ATOM 1250 O O . ALA A 1 161 ? 8.557 5.883 -20.841 1.00 96.12 161 ALA A O 1
ATOM 1251 N N . LYS A 1 162 ? 6.341 5.797 -21.171 1.00 96.69 162 LYS A N 1
ATOM 1252 C CA . LYS A 1 162 ? 6.414 5.559 -22.628 1.00 96.69 162 LYS A CA 1
ATOM 1253 C C . LYS A 1 162 ? 7.207 6.648 -23.343 1.00 96.69 162 LYS A C 1
ATOM 1255 O O . LYS A 1 162 ? 8.127 6.352 -24.101 1.00 96.69 162 LYS A O 1
ATOM 1260 N N . THR A 1 163 ? 6.886 7.908 -23.051 1.00 97.25 163 THR A N 1
ATOM 1261 C CA . THR A 1 163 ? 7.583 9.062 -23.639 1.00 97.25 163 THR A CA 1
ATOM 1262 C C . THR A 1 163 ? 9.064 9.067 -23.262 1.00 97.25 163 THR A C 1
ATOM 1264 O O . THR A 1 163 ? 9.927 9.272 -24.116 1.00 97.25 163 THR A O 1
ATOM 1267 N N . PHE A 1 164 ? 9.369 8.806 -21.989 1.00 96.00 164 PHE A N 1
ATOM 1268 C CA . PHE A 1 164 ? 10.744 8.713 -21.513 1.00 96.00 164 PHE A CA 1
ATOM 1269 C C . PHE A 1 164 ? 11.512 7.574 -22.194 1.00 96.00 164 PHE A C 1
ATOM 1271 O O . PHE A 1 164 ? 12.600 7.817 -22.706 1.00 96.00 164 PHE A O 1
ATOM 1278 N N . VAL A 1 165 ? 10.950 6.361 -22.243 1.00 95.38 165 VAL A N 1
ATOM 1279 C CA . VAL A 1 165 ? 11.596 5.188 -22.855 1.00 95.38 165 VAL A CA 1
ATOM 1280 C C . VAL A 1 165 ? 11.873 5.417 -24.331 1.00 95.38 165 VAL A C 1
ATOM 1282 O O . VAL A 1 165 ? 12.958 5.071 -24.788 1.00 95.38 165 VAL A O 1
ATOM 1285 N N . GLN A 1 166 ? 10.952 6.047 -25.063 1.00 95.25 166 GLN A N 1
ATOM 1286 C CA . GLN A 1 166 ? 11.177 6.387 -26.466 1.00 95.25 166 GLN A CA 1
ATOM 1287 C C . GLN A 1 166 ? 12.406 7.294 -26.632 1.00 95.25 166 GLN A C 1
ATOM 1289 O O . GLN A 1 166 ? 13.333 6.954 -27.365 1.00 95.25 166 GLN A O 1
ATOM 1294 N N . ALA A 1 167 ? 12.455 8.414 -25.904 1.00 95.88 167 ALA A N 1
ATOM 1295 C CA . ALA A 1 167 ? 13.576 9.352 -25.976 1.00 95.88 167 ALA A CA 1
ATOM 1296 C C . ALA A 1 167 ? 14.896 8.730 -25.484 1.00 95.88 167 ALA A C 1
ATOM 1298 O O . ALA A 1 167 ? 15.965 8.967 -26.050 1.00 95.88 167 ALA A O 1
ATOM 1299 N N . TRP A 1 168 ? 14.823 7.907 -24.438 1.00 94.50 168 TRP A N 1
ATOM 1300 C CA . TRP A 1 168 ? 15.959 7.174 -23.890 1.00 94.50 168 TRP A CA 1
ATOM 1301 C C . TRP A 1 168 ? 16.542 6.192 -24.912 1.00 94.50 168 TRP A C 1
ATOM 1303 O O . TRP A 1 168 ? 17.745 6.211 -25.174 1.00 94.50 168 TRP A O 1
ATOM 1313 N N . ARG A 1 169 ? 15.681 5.392 -25.546 1.00 94.19 169 ARG A N 1
ATOM 1314 C CA . ARG A 1 169 ? 16.051 4.410 -26.570 1.00 94.19 169 ARG A CA 1
ATOM 1315 C C . ARG A 1 169 ? 16.659 5.073 -27.803 1.00 94.19 169 ARG A C 1
ATOM 1317 O O . ARG A 1 169 ? 17.655 4.575 -28.332 1.00 94.19 169 ARG A O 1
ATOM 1324 N N . GLU A 1 170 ? 16.129 6.218 -28.233 1.00 95.69 170 GLU A N 1
ATOM 1325 C CA . GLU A 1 170 ? 16.732 7.022 -29.306 1.00 95.69 170 GLU A CA 1
ATOM 1326 C C . GLU A 1 170 ? 18.150 7.481 -28.937 1.00 95.69 170 GLU A C 1
ATOM 1328 O O . GLU A 1 170 ? 19.093 7.258 -29.699 1.00 95.69 170 GLU A O 1
ATOM 1333 N N . MET A 1 171 ? 18.328 8.052 -27.742 1.00 95.88 171 MET A N 1
ATOM 1334 C CA . MET A 1 171 ? 19.628 8.526 -27.261 1.00 95.88 171 MET A CA 1
ATOM 1335 C C . MET A 1 171 ? 20.665 7.394 -27.165 1.00 95.88 171 MET A C 1
ATOM 1337 O O . MET A 1 171 ? 21.782 7.555 -27.660 1.00 95.88 171 MET A O 1
ATOM 1341 N N . GLN A 1 172 ? 20.294 6.241 -26.597 1.00 93.56 172 GLN A N 1
ATOM 1342 C CA . GLN A 1 172 ? 21.168 5.061 -26.511 1.00 93.56 172 GLN A CA 1
ATOM 1343 C C . GLN A 1 172 ? 21.570 4.536 -27.893 1.00 93.56 172 GLN A C 1
ATOM 1345 O O . GLN A 1 172 ? 22.722 4.165 -28.120 1.00 93.56 172 GLN A O 1
ATOM 1350 N N . SER A 1 173 ? 20.632 4.537 -28.841 1.00 95.25 173 SER A N 1
ATOM 1351 C CA . SER A 1 173 ? 20.887 4.108 -30.219 1.00 95.25 173 SER A CA 1
ATOM 1352 C C . SER A 1 173 ? 21.891 5.021 -30.919 1.00 95.25 173 SER A C 1
ATOM 1354 O O . SER A 1 173 ? 22.817 4.544 -31.576 1.00 95.25 173 SER A O 1
ATOM 1356 N N . VAL A 1 174 ? 21.739 6.337 -30.743 1.00 95.81 174 VAL A N 1
ATOM 1357 C CA . VAL A 1 174 ? 22.666 7.335 -31.289 1.00 95.81 174 VAL A CA 1
ATOM 1358 C C . VAL A 1 174 ? 24.056 7.181 -30.674 1.00 95.81 174 VAL A C 1
ATOM 1360 O O . VAL A 1 174 ? 25.038 7.134 -31.418 1.00 95.81 174 VAL A O 1
ATOM 1363 N N . GLU A 1 175 ? 24.158 7.060 -29.346 1.00 93.56 175 GLU A N 1
ATOM 1364 C CA . GLU A 1 175 ? 25.446 6.835 -28.680 1.00 93.56 175 GLU A CA 1
ATOM 1365 C C . GLU A 1 175 ? 26.134 5.579 -29.223 1.00 93.56 175 GLU A C 1
ATOM 1367 O O . GLU A 1 175 ? 27.297 5.651 -29.626 1.00 93.56 175 GLU A O 1
ATOM 1372 N N . ALA A 1 176 ? 25.423 4.449 -29.287 1.00 91.19 176 ALA A N 1
ATOM 1373 C CA . ALA A 1 176 ? 25.989 3.181 -29.736 1.00 91.19 176 ALA A CA 1
ATOM 1374 C C . ALA A 1 176 ? 26.625 3.296 -31.133 1.00 91.19 176 ALA A C 1
ATOM 1376 O O . ALA A 1 176 ? 27.765 2.865 -31.337 1.00 91.19 176 ALA A O 1
ATOM 1377 N N . VAL A 1 177 ? 25.929 3.939 -32.080 1.00 94.19 177 VAL A N 1
ATOM 1378 C CA . VAL A 1 177 ? 26.450 4.149 -33.440 1.00 94.19 177 VAL A CA 1
ATOM 1379 C C . VAL A 1 177 ? 27.646 5.103 -33.437 1.00 94.19 177 VAL A C 1
ATOM 1381 O O . VAL A 1 177 ? 28.657 4.818 -34.084 1.00 94.19 177 VAL A O 1
ATOM 1384 N N . LEU A 1 178 ? 27.579 6.219 -32.704 1.00 93.00 178 LEU A N 1
ATOM 1385 C CA . LEU A 1 178 ? 28.677 7.190 -32.645 1.00 93.00 178 LEU A CA 1
ATOM 1386 C C . LEU A 1 178 ? 29.950 6.571 -32.058 1.00 93.00 178 LEU A C 1
ATOM 1388 O O . LEU A 1 178 ? 31.024 6.695 -32.654 1.00 93.00 178 LEU A O 1
ATOM 1392 N N . LEU A 1 179 ? 29.837 5.860 -30.935 1.00 89.75 179 LEU A N 1
ATOM 1393 C CA . LEU A 1 179 ? 30.970 5.193 -30.291 1.00 89.75 179 LEU A CA 1
ATOM 1394 C C . LEU A 1 179 ? 31.567 4.097 -31.178 1.00 89.75 179 LEU A C 1
ATOM 1396 O O . LEU A 1 179 ? 32.789 3.934 -31.229 1.00 89.75 179 LEU A O 1
ATOM 1400 N N . GLN A 1 180 ? 30.729 3.381 -31.932 1.00 88.12 180 GLN A N 1
ATOM 1401 C CA . GLN A 1 180 ? 31.201 2.411 -32.916 1.00 88.12 180 GLN A CA 1
ATOM 1402 C C . GLN A 1 180 ? 31.969 3.084 -34.064 1.00 88.12 180 GLN A C 1
ATOM 1404 O O . GLN A 1 180 ? 33.020 2.581 -34.473 1.00 88.12 180 GLN A O 1
ATOM 1409 N N . ARG A 1 181 ? 31.470 4.214 -34.581 1.00 89.81 181 ARG A N 1
ATOM 1410 C CA . ARG A 1 181 ? 32.041 4.914 -35.745 1.00 89.81 181 ARG A CA 1
ATOM 1411 C C . ARG A 1 181 ? 33.325 5.668 -35.427 1.00 89.81 181 ARG A C 1
ATOM 1413 O O . ARG A 1 181 ? 34.221 5.701 -36.264 1.00 89.81 181 ARG A O 1
ATOM 1420 N N . VAL A 1 182 ? 33.466 6.224 -34.225 1.00 86.56 182 VAL A N 1
ATOM 1421 C CA . VAL A 1 182 ? 34.657 6.998 -33.809 1.00 86.56 182 VAL A CA 1
ATOM 1422 C C . VAL A 1 182 ? 35.730 6.097 -33.172 1.00 86.56 182 VAL A C 1
ATOM 1424 O O . VAL A 1 182 ? 36.636 6.548 -32.470 1.00 86.56 182 VAL A O 1
ATOM 1427 N N . ARG A 1 183 ? 35.679 4.785 -33.427 1.00 82.00 183 ARG A N 1
ATOM 1428 C CA . ARG A 1 183 ? 36.634 3.824 -32.870 1.00 82.00 183 ARG A CA 1
ATOM 1429 C C . ARG A 1 183 ? 38.006 3.923 -33.547 1.00 82.00 183 ARG A C 1
ATOM 1431 O O . ARG A 1 183 ? 38.321 3.174 -34.469 1.00 82.00 183 ARG A O 1
ATOM 1438 N N . LEU A 1 184 ? 38.848 4.819 -33.035 1.00 84.56 184 LEU A N 1
ATOM 1439 C CA . LEU A 1 184 ? 40.230 5.009 -33.478 1.00 84.56 184 LEU A CA 1
ATOM 1440 C C . LEU A 1 184 ? 41.191 4.061 -32.756 1.00 84.56 184 LEU A C 1
ATOM 1442 O O . LEU A 1 184 ? 41.130 3.873 -31.537 1.00 84.56 184 LEU A O 1
ATOM 1446 N N . THR A 1 185 ? 42.141 3.498 -33.501 1.00 84.12 185 THR A N 1
ATOM 1447 C CA . THR A 1 185 ? 43.228 2.718 -32.901 1.00 84.12 185 THR A CA 1
ATOM 1448 C C . THR A 1 185 ? 44.391 3.642 -32.570 1.00 84.12 185 THR A C 1
ATOM 1450 O O . THR A 1 185 ? 45.020 4.206 -33.462 1.00 84.12 185 THR A O 1
ATOM 1453 N N . HIS A 1 186 ? 44.706 3.791 -31.286 1.00 86.88 186 HIS A N 1
ATOM 1454 C CA . HIS A 1 186 ? 45.868 4.561 -30.854 1.00 86.88 186 HIS A CA 1
ATOM 1455 C C . HIS A 1 186 ? 47.054 3.629 -30.612 1.00 86.88 186 HIS A C 1
ATOM 1457 O O . HIS A 1 186 ? 46.987 2.701 -29.803 1.00 86.88 186 HIS A O 1
ATOM 1463 N N . THR A 1 187 ? 48.160 3.894 -31.296 1.00 87.44 187 THR A N 1
ATOM 1464 C CA . THR A 1 187 ? 49.393 3.105 -31.187 1.00 87.44 187 THR A CA 1
ATOM 1465 C C . THR A 1 187 ? 50.572 4.062 -31.130 1.00 87.44 187 THR A C 1
ATOM 1467 O O . THR A 1 187 ? 50.546 5.130 -31.739 1.00 87.44 187 THR A O 1
ATOM 1470 N N . ARG A 1 188 ? 51.624 3.727 -30.395 1.00 86.75 188 ARG A N 1
ATOM 1471 C CA . ARG A 1 188 ? 52.885 4.468 -30.491 1.00 86.75 188 ARG A CA 1
ATOM 1472 C C . ARG A 1 188 ? 53.604 4.092 -31.776 1.00 86.75 188 ARG A C 1
ATOM 1474 O O . ARG A 1 188 ? 53.484 2.971 -32.259 1.00 86.75 188 ARG A O 1
ATOM 1481 N N . VAL A 1 189 ? 54.437 4.991 -32.287 1.00 88.31 189 VAL A N 1
ATOM 1482 C CA . VAL A 1 189 ? 55.333 4.680 -33.416 1.00 88.31 189 VAL A CA 1
ATOM 1483 C C . VAL A 1 189 ? 56.284 3.506 -33.130 1.00 88.31 189 VAL A C 1
ATOM 1485 O O . VAL A 1 189 ? 56.874 2.976 -34.056 1.00 88.31 189 VAL A O 1
ATOM 1488 N N . THR A 1 190 ? 56.433 3.076 -31.873 1.00 87.69 190 THR A N 1
ATOM 1489 C CA . THR A 1 190 ? 57.200 1.895 -31.434 1.00 87.69 190 THR A CA 1
ATOM 1490 C C . THR A 1 190 ? 56.402 0.587 -31.447 1.00 87.69 190 THR A C 1
ATOM 1492 O O . THR A 1 190 ? 56.956 -0.450 -31.100 1.00 87.69 190 THR A O 1
ATOM 1495 N N . GLY A 1 191 ? 55.125 0.609 -31.847 1.00 81.44 191 GLY A N 1
ATOM 1496 C CA . GLY A 1 191 ? 54.272 -0.579 -31.980 1.00 81.44 191 GLY A CA 1
ATOM 1497 C C . GLY A 1 191 ? 53.391 -0.887 -30.766 1.00 81.44 191 GLY A C 1
ATOM 1498 O O . GLY A 1 191 ? 52.475 -1.696 -30.878 1.00 81.44 191 GLY A O 1
ATOM 1499 N N . ASP A 1 192 ? 53.600 -0.221 -29.626 1.00 83.94 192 ASP A N 1
ATOM 1500 C CA . ASP A 1 192 ? 52.777 -0.451 -28.433 1.00 83.94 192 ASP A CA 1
ATOM 1501 C C . ASP A 1 192 ? 51.373 0.138 -28.599 1.00 83.94 192 ASP A C 1
ATOM 1503 O O . ASP A 1 192 ? 51.216 1.294 -29.013 1.00 83.94 192 ASP A O 1
ATOM 1507 N N . ALA A 1 193 ? 50.348 -0.616 -28.200 1.00 80.19 193 ALA A N 1
ATOM 1508 C CA . ALA A 1 193 ? 49.000 -0.078 -28.066 1.00 80.19 193 ALA A CA 1
ATOM 1509 C C . ALA A 1 193 ? 48.965 1.003 -26.972 1.00 80.19 193 ALA A C 1
ATOM 1511 O O . ALA A 1 193 ? 49.510 0.829 -25.880 1.00 80.19 193 ALA A O 1
ATOM 1512 N N . CYS A 1 194 ? 48.315 2.129 -27.258 1.00 78.94 194 CYS A N 1
ATOM 1513 C CA . CYS A 1 194 ? 47.994 3.120 -26.237 1.00 78.94 194 CYS A CA 1
ATOM 1514 C C . CYS A 1 194 ? 46.697 2.729 -25.519 1.00 78.94 194 CYS A C 1
ATOM 1516 O O . CYS A 1 194 ? 45.873 1.990 -26.062 1.00 78.94 194 CYS A O 1
ATOM 1518 N N . THR A 1 195 ? 46.491 3.275 -24.316 1.00 72.00 195 THR A N 1
ATOM 1519 C CA . THR A 1 195 ? 45.173 3.271 -23.669 1.00 72.00 195 THR A CA 1
ATOM 1520 C C . THR A 1 195 ? 44.139 3.791 -24.658 1.00 72.00 195 THR A C 1
ATOM 1522 O O . THR A 1 195 ? 44.359 4.824 -25.300 1.00 72.00 195 THR A O 1
ATOM 1525 N N . ARG A 1 196 ? 43.052 3.034 -24.823 1.00 66.31 196 ARG A N 1
ATOM 1526 C CA . ARG A 1 196 ? 41.971 3.401 -25.734 1.00 66.31 196 ARG A CA 1
ATOM 1527 C C . ARG A 1 196 ? 41.414 4.755 -25.312 1.00 66.31 196 ARG A C 1
ATOM 1529 O O . ARG A 1 196 ? 41.295 5.041 -24.125 1.00 66.31 196 ARG A O 1
ATOM 1536 N N . TYR A 1 197 ? 41.107 5.585 -26.299 1.00 63.75 197 TYR A N 1
ATOM 1537 C CA . TYR A 1 197 ? 40.340 6.795 -26.070 1.00 63.75 197 TYR A CA 1
ATOM 1538 C C . TYR A 1 197 ? 38.869 6.378 -25.948 1.00 63.75 197 TYR A C 1
ATOM 1540 O O . TYR A 1 197 ? 38.187 6.184 -26.953 1.00 63.75 197 TYR A O 1
ATOM 1548 N N . GLU A 1 198 ? 38.434 6.104 -24.719 1.00 65.00 198 GLU A N 1
ATOM 1549 C CA . GLU A 1 198 ? 37.051 5.739 -24.406 1.00 65.00 198 GLU A CA 1
ATOM 1550 C C . GLU A 1 198 ? 36.236 7.026 -24.270 1.00 65.00 198 GLU A C 1
ATOM 1552 O O . GLU A 1 198 ? 36.507 7.852 -23.402 1.00 65.00 198 GLU A O 1
ATOM 1557 N N . HIS A 1 199 ? 35.282 7.226 -25.178 1.00 78.44 199 HIS A N 1
ATOM 1558 C CA . HIS A 1 199 ? 34.270 8.261 -25.012 1.00 78.44 199 HIS A CA 1
ATOM 1559 C C . HIS A 1 199 ? 33.109 7.654 -24.232 1.00 78.44 199 HIS A C 1
ATOM 1561 O O . HIS A 1 199 ? 32.616 6.591 -24.601 1.00 78.44 199 HIS A O 1
ATOM 1567 N N . GLU A 1 200 ? 32.673 8.344 -23.188 1.00 83.31 200 GLU A N 1
ATOM 1568 C CA . GLU A 1 200 ? 31.464 8.031 -22.431 1.00 83.31 200 GLU A CA 1
ATOM 1569 C C . GLU A 1 200 ? 30.491 9.189 -22.682 1.00 83.31 200 GLU A C 1
ATOM 1571 O O . GLU A 1 200 ? 30.777 10.323 -22.285 1.00 83.31 200 GLU A O 1
ATOM 1576 N N . LEU A 1 201 ? 29.405 8.948 -23.428 1.00 88.62 201 LEU A N 1
ATOM 1577 C CA . LEU A 1 201 ? 28.354 9.956 -23.639 1.00 88.62 201 LEU A CA 1
ATOM 1578 C C . LEU A 1 201 ? 27.211 9.748 -22.637 1.00 88.62 201 LEU A C 1
ATOM 1580 O O . LEU A 1 201 ? 26.596 10.719 -22.196 1.00 88.62 201 LEU A O 1
ATOM 1584 N N . ILE A 1 202 ? 26.980 8.499 -22.232 1.00 88.31 202 ILE A N 1
ATOM 1585 C CA . ILE A 1 202 ? 26.047 8.074 -21.195 1.00 88.31 202 ILE A CA 1
ATOM 1586 C C . ILE A 1 202 ? 26.826 7.303 -20.126 1.00 88.31 202 ILE A C 1
ATOM 1588 O O . ILE A 1 202 ? 27.577 6.374 -20.414 1.00 88.31 202 ILE A O 1
ATOM 1592 N N . GLY A 1 203 ? 26.634 7.701 -18.867 1.00 84.56 203 GLY A N 1
ATOM 1593 C CA . GLY A 1 203 ? 27.265 7.047 -17.725 1.00 84.56 203 GLY A CA 1
ATOM 1594 C C . GLY A 1 203 ? 26.765 5.620 -17.490 1.00 84.56 203 GLY A C 1
ATOM 1595 O O . GLY A 1 203 ? 25.677 5.244 -17.932 1.00 84.56 203 GLY A O 1
ATOM 1596 N N . ARG A 1 204 ? 27.512 4.831 -16.707 1.00 80.19 204 ARG A N 1
ATOM 1597 C CA . ARG A 1 204 ? 27.077 3.480 -16.307 1.00 80.19 204 ARG A CA 1
ATOM 1598 C C . ARG A 1 204 ? 25.679 3.488 -15.671 1.00 80.19 204 ARG A C 1
ATOM 1600 O O . ARG A 1 204 ? 25.459 4.088 -14.616 1.00 80.19 204 ARG A O 1
ATOM 1607 N N . GLN A 1 205 ? 24.763 2.742 -16.281 1.00 78.31 205 GLN A N 1
ATOM 1608 C CA . GLN A 1 205 ? 23.414 2.533 -15.768 1.00 78.31 205 GLN A CA 1
ATOM 1609 C C . GLN A 1 205 ? 23.433 1.674 -14.490 1.00 78.31 205 GLN A C 1
ATOM 1611 O O . GLN A 1 205 ? 24.275 0.789 -14.323 1.00 78.31 205 GLN A O 1
ATOM 1616 N N . ARG A 1 206 ? 22.502 1.947 -13.568 1.00 75.06 206 ARG A N 1
ATOM 1617 C CA . ARG A 1 206 ? 22.206 1.038 -12.454 1.00 75.06 206 ARG A CA 1
ATOM 1618 C C . ARG A 1 206 ? 21.272 -0.059 -12.952 1.00 75.06 206 ARG A C 1
ATOM 1620 O O . ARG A 1 206 ? 20.255 0.257 -13.560 1.00 75.06 206 ARG A O 1
ATOM 1627 N N . ASP A 1 207 ? 21.609 -1.310 -12.664 1.00 71.81 207 ASP A N 1
ATOM 1628 C CA . ASP A 1 207 ? 20.774 -2.457 -13.021 1.00 71.81 207 ASP A CA 1
ATOM 1629 C C . ASP A 1 207 ? 19.400 -2.351 -12.331 1.00 71.81 207 ASP A C 1
ATOM 1631 O O . ASP A 1 207 ? 19.328 -2.070 -11.130 1.00 71.81 207 ASP A O 1
ATOM 1635 N N . GLY A 1 208 ? 18.313 -2.549 -13.084 1.00 76.38 208 GLY A N 1
ATOM 1636 C CA . GLY A 1 208 ? 16.946 -2.511 -12.558 1.00 76.38 208 GLY A CA 1
ATOM 1637 C C . GLY A 1 208 ? 15.870 -2.283 -13.623 1.00 76.38 208 GLY A C 1
ATOM 1638 O O . GLY A 1 208 ? 16.163 -1.877 -14.746 1.00 76.38 208 GLY A O 1
ATOM 1639 N N . GLU A 1 209 ? 14.620 -2.546 -13.244 1.00 83.75 209 GLU A N 1
ATOM 1640 C CA . GLU A 1 209 ? 13.427 -2.228 -14.036 1.00 83.75 209 GLU A CA 1
ATOM 1641 C C . GLU A 1 209 ? 13.109 -0.725 -13.950 1.00 83.75 209 GLU A C 1
ATOM 1643 O O . GLU A 1 209 ? 13.309 -0.105 -12.901 1.00 83.75 209 GLU A O 1
ATOM 1648 N N . LEU A 1 210 ? 12.596 -0.135 -15.036 1.00 90.62 210 LEU A N 1
ATOM 1649 C CA . LEU A 1 210 ? 12.127 1.255 -15.026 1.00 90.62 210 LEU A CA 1
ATOM 1650 C C . LEU A 1 210 ? 10.832 1.380 -14.218 1.00 90.62 210 LEU A C 1
ATOM 1652 O O . LEU A 1 210 ? 10.694 2.279 -13.386 1.00 90.62 210 LEU A O 1
ATOM 1656 N N . LEU A 1 211 ? 9.882 0.485 -14.485 1.00 91.94 211 LEU A N 1
ATOM 1657 C CA . LEU A 1 211 ? 8.602 0.390 -13.791 1.00 91.94 211 LEU A CA 1
ATOM 1658 C C . LEU A 1 211 ? 8.494 -0.943 -13.044 1.00 91.94 211 LEU A C 1
ATOM 1660 O O . LEU A 1 211 ? 9.044 -1.937 -13.511 1.00 91.94 211 LEU A O 1
ATOM 1664 N N . PRO A 1 212 ? 7.754 -0.998 -11.921 1.00 92.06 212 PRO A N 1
ATOM 1665 C CA . PRO A 1 212 ? 7.498 -2.253 -11.223 1.00 92.06 212 PRO A CA 1
ATOM 1666 C C . PRO A 1 212 ? 6.658 -3.216 -12.075 1.00 92.06 212 PRO A C 1
ATOM 1668 O O . PRO A 1 212 ? 5.923 -2.801 -12.969 1.00 92.06 212 PRO A O 1
ATOM 1671 N N . THR A 1 213 ? 6.678 -4.498 -11.716 1.00 90.62 213 THR A N 1
ATOM 1672 C CA . THR A 1 213 ? 5.918 -5.567 -12.392 1.00 90.62 213 THR A CA 1
ATOM 1673 C C . THR A 1 213 ? 4.399 -5.509 -12.191 1.00 90.62 213 THR A C 1
ATOM 1675 O O . THR A 1 213 ? 3.662 -6.190 -12.901 1.00 90.62 213 THR A O 1
ATOM 1678 N N . LEU A 1 214 ? 3.906 -4.707 -11.242 1.00 94.44 214 LEU A N 1
ATOM 1679 C CA . LEU A 1 214 ? 2.479 -4.536 -10.975 1.00 94.44 214 LEU A CA 1
ATOM 1680 C C . LEU A 1 214 ? 2.138 -3.058 -10.785 1.00 94.44 214 LEU A C 1
ATOM 1682 O O . LEU A 1 214 ? 2.611 -2.412 -9.849 1.00 94.44 214 LEU A O 1
ATOM 1686 N N . ILE A 1 215 ? 1.230 -2.559 -11.622 1.00 95.81 215 ILE A N 1
ATOM 1687 C CA . ILE A 1 215 ? 0.535 -1.289 -11.422 1.00 95.81 215 ILE A CA 1
ATOM 1688 C C . ILE A 1 215 ? -0.956 -1.547 -11.643 1.00 95.81 215 ILE A C 1
ATOM 1690 O O . ILE A 1 215 ? -1.365 -1.999 -12.710 1.00 95.81 215 ILE A O 1
ATOM 1694 N N . GLU A 1 216 ? -1.785 -1.268 -10.634 1.00 95.38 216 GLU A N 1
ATOM 1695 C CA . GLU A 1 216 ? -3.234 -1.468 -10.740 1.00 95.38 216 GLU A CA 1
ATOM 1696 C C . GLU A 1 216 ? -3.816 -0.691 -11.932 1.00 95.38 216 GLU A C 1
ATOM 1698 O O . GLU A 1 216 ? -3.613 0.516 -12.084 1.00 95.38 216 GLU A O 1
ATOM 1703 N N . GLY A 1 217 ? -4.583 -1.401 -12.762 1.00 92.62 217 GLY A N 1
ATOM 1704 C CA . GLY A 1 217 ? -5.179 -0.860 -13.982 1.00 92.62 217 GLY A CA 1
ATOM 1705 C C . GLY A 1 217 ? -4.254 -0.794 -15.194 1.00 92.62 217 GLY A C 1
ATOM 1706 O O . GLY A 1 217 ? -4.696 -0.282 -16.224 1.00 92.62 217 GLY A O 1
ATOM 1707 N N . VAL A 1 218 ? -3.027 -1.311 -15.091 1.00 96.12 218 VAL A N 1
ATOM 1708 C CA . VAL A 1 218 ? -2.102 -1.484 -16.216 1.00 96.12 218 VAL A CA 1
ATOM 1709 C C . VAL A 1 218 ? -1.866 -2.984 -16.446 1.00 96.12 218 VAL A C 1
ATOM 1711 O O . VAL A 1 218 ? -1.588 -3.710 -15.488 1.00 96.12 218 VAL A O 1
ATOM 1714 N N . PRO A 1 219 ? -1.991 -3.485 -17.687 1.00 95.31 219 PRO A N 1
ATOM 1715 C CA . PRO A 1 219 ? -1.658 -4.865 -18.016 1.00 95.31 219 PRO A CA 1
ATOM 1716 C C . PRO A 1 219 ? -0.184 -5.182 -17.732 1.00 95.31 219 PRO A C 1
ATOM 1718 O O . PRO A 1 219 ? 0.702 -4.412 -18.090 1.00 95.31 219 PRO A O 1
ATOM 1721 N N . PHE A 1 220 ? 0.082 -6.360 -17.162 1.00 94.56 220 PHE A N 1
ATOM 1722 C CA . PHE A 1 220 ? 1.448 -6.848 -16.930 1.00 94.56 220 PHE A CA 1
ATOM 1723 C C . PHE A 1 220 ? 2.304 -6.832 -18.207 1.00 94.56 220 PHE A C 1
ATOM 1725 O O . PHE A 1 220 ? 3.450 -6.397 -18.172 1.00 94.56 220 PHE A O 1
ATOM 1732 N N . GLU A 1 221 ? 1.731 -7.265 -19.333 1.00 95.75 221 GLU A N 1
ATOM 1733 C CA . GLU A 1 221 ? 2.433 -7.321 -20.621 1.00 95.75 221 GLU A CA 1
ATOM 1734 C C . GLU A 1 221 ? 2.919 -5.941 -21.072 1.00 95.75 221 GLU A C 1
ATOM 1736 O O . GLU A 1 221 ? 4.044 -5.817 -21.538 1.00 95.75 221 GLU A O 1
ATOM 1741 N N . GLU A 1 222 ? 2.131 -4.890 -20.837 1.00 95.12 222 GLU A N 1
ATOM 1742 C CA . GLU A 1 222 ? 2.503 -3.522 -21.204 1.00 95.12 222 GLU A CA 1
ATOM 1743 C C . GLU A 1 222 ? 3.677 -3.003 -20.354 1.00 95.12 222 GLU A C 1
ATOM 1745 O O . GLU A 1 222 ? 4.565 -2.320 -20.860 1.00 95.12 222 GLU A O 1
ATOM 1750 N N . LEU A 1 223 ? 3.726 -3.369 -19.067 1.00 94.44 223 LEU A N 1
ATOM 1751 C CA . LEU A 1 223 ? 4.851 -3.043 -18.181 1.00 94.44 223 LEU A CA 1
ATOM 1752 C C . LEU A 1 223 ? 6.114 -3.812 -18.573 1.00 94.44 223 LEU A C 1
ATOM 1754 O O . LEU A 1 223 ? 7.202 -3.234 -18.606 1.00 94.44 223 LEU A O 1
ATOM 1758 N N . ARG A 1 224 ? 5.967 -5.104 -18.888 1.00 93.88 224 ARG A N 1
ATOM 1759 C CA . ARG A 1 224 ? 7.075 -5.950 -19.336 1.00 93.88 224 ARG A CA 1
ATOM 1760 C C . ARG A 1 224 ? 7.663 -5.426 -20.642 1.00 93.88 224 ARG A C 1
ATOM 1762 O O . ARG A 1 224 ? 8.861 -5.181 -20.693 1.00 93.88 224 ARG A O 1
ATOM 1769 N N . GLU A 1 225 ? 6.826 -5.191 -21.650 1.00 94.44 225 GLU A N 1
ATOM 1770 C CA . GLU A 1 225 ? 7.252 -4.653 -22.946 1.00 94.44 225 GLU A CA 1
ATOM 1771 C C . GLU A 1 225 ? 7.986 -3.318 -22.788 1.00 94.44 225 GLU A C 1
ATOM 1773 O O . GLU A 1 225 ? 9.030 -3.106 -23.402 1.00 94.44 225 GLU A O 1
ATOM 1778 N N . LEU A 1 226 ? 7.490 -2.424 -21.928 1.00 95.06 226 LEU A N 1
ATOM 1779 C CA . LEU A 1 226 ? 8.129 -1.131 -21.707 1.00 95.06 226 LEU A CA 1
ATOM 1780 C C . LEU A 1 226 ? 9.495 -1.252 -21.007 1.00 95.06 226 LEU A C 1
ATOM 1782 O O . LEU A 1 226 ? 10.436 -0.544 -21.371 1.00 95.06 226 LEU A O 1
ATOM 1786 N N . ASN A 1 227 ? 9.621 -2.155 -20.031 1.00 94.00 227 ASN A N 1
ATOM 1787 C CA . ASN A 1 227 ? 10.895 -2.458 -19.374 1.00 94.00 227 ASN A CA 1
ATOM 1788 C C . ASN A 1 227 ? 11.894 -3.133 -20.329 1.00 94.00 227 ASN A C 1
ATOM 1790 O O . ASN A 1 227 ? 13.079 -2.795 -20.308 1.00 94.00 227 ASN A O 1
ATOM 1794 N N . ASP A 1 228 ? 11.425 -4.026 -21.203 1.00 92.00 228 ASP A N 1
ATOM 1795 C CA . ASP A 1 228 ? 12.253 -4.633 -22.248 1.00 92.00 228 ASP A CA 1
ATOM 1796 C C . ASP A 1 228 ? 12.776 -3.545 -23.199 1.00 92.00 228 ASP A C 1
ATOM 1798 O O . ASP A 1 228 ? 13.983 -3.452 -23.448 1.00 92.00 228 ASP A O 1
ATOM 1802 N N . LEU A 1 229 ? 11.891 -2.646 -23.651 1.00 92.81 229 LEU A N 1
ATOM 1803 C CA . LEU A 1 229 ? 12.252 -1.524 -24.521 1.00 92.81 229 LEU A CA 1
ATOM 1804 C C . LEU A 1 229 ? 13.283 -0.588 -23.883 1.00 92.81 229 LEU A C 1
ATOM 1806 O O . LEU A 1 229 ? 14.203 -0.157 -24.577 1.00 92.81 229 LEU A O 1
ATOM 1810 N N . PHE A 1 230 ? 13.174 -0.319 -22.580 1.00 91.94 230 PHE A N 1
ATOM 1811 C CA . PHE A 1 230 ? 14.103 0.528 -21.822 1.00 91.94 230 PHE A CA 1
ATOM 1812 C C . PHE A 1 230 ? 15.557 0.025 -21.836 1.00 91.94 230 PHE A C 1
ATOM 1814 O O . PHE A 1 230 ? 16.490 0.818 -21.702 1.00 91.94 230 PHE A O 1
ATOM 1821 N N . THR A 1 231 ? 15.758 -1.280 -22.018 1.00 89.06 231 THR A N 1
ATOM 1822 C CA . THR A 1 231 ? 17.092 -1.902 -22.089 1.00 89.06 231 THR A CA 1
ATOM 1823 C C . THR A 1 231 ? 17.556 -2.188 -23.520 1.00 89.06 231 THR A C 1
ATOM 1825 O O . THR A 1 231 ? 18.647 -2.722 -23.726 1.00 89.06 231 THR A O 1
ATOM 1828 N N . SER A 1 232 ? 16.744 -1.830 -24.517 1.00 88.81 232 SER A N 1
ATOM 1829 C CA . SER A 1 232 ? 16.982 -2.131 -25.927 1.00 88.81 232 SER A CA 1
ATOM 1830 C C . SER A 1 232 ? 17.335 -0.883 -26.734 1.00 88.81 232 SER A C 1
ATOM 1832 O O . SER A 1 232 ? 16.892 0.221 -26.426 1.00 88.81 232 SER A O 1
ATOM 1834 N N . THR A 1 233 ? 18.070 -1.067 -27.829 1.00 91.31 233 THR A N 1
ATOM 1835 C CA . THR A 1 233 ? 18.255 -0.033 -28.852 1.00 91.31 233 THR A CA 1
ATOM 1836 C C . THR A 1 233 ? 17.174 -0.113 -29.932 1.00 91.31 233 THR A C 1
ATOM 1838 O O . THR A 1 233 ? 16.446 -1.099 -30.085 1.00 91.31 233 THR A O 1
ATOM 1841 N N . ASP A 1 234 ? 17.059 0.955 -30.712 1.00 94.19 234 ASP A N 1
ATOM 1842 C CA . ASP A 1 234 ? 16.243 1.009 -31.912 1.00 94.19 234 ASP A CA 1
ATOM 1843 C C . ASP A 1 234 ? 17.042 0.555 -33.134 1.00 94.19 234 ASP A C 1
ATOM 1845 O O . ASP A 1 234 ? 17.879 1.281 -33.661 1.00 94.19 234 ASP A O 1
ATOM 1849 N N . ASN A 1 235 ? 16.788 -0.676 -33.582 1.00 93.44 235 ASN A N 1
ATOM 1850 C CA . ASN A 1 235 ? 17.511 -1.293 -34.693 1.00 93.44 235 ASN A CA 1
ATOM 1851 C C . ASN A 1 235 ? 17.335 -0.544 -36.024 1.00 93.44 235 ASN A C 1
ATOM 1853 O O . ASN A 1 235 ? 18.273 -0.508 -36.829 1.00 93.44 235 ASN A O 1
ATOM 1857 N N . GLU A 1 236 ? 16.161 0.043 -36.273 1.00 95.38 236 GLU A N 1
ATOM 1858 C CA . GLU A 1 236 ? 15.902 0.795 -37.503 1.00 95.38 236 GLU A CA 1
ATOM 1859 C C . GLU A 1 236 ? 16.675 2.110 -37.483 1.00 95.38 236 GLU A C 1
ATOM 1861 O O . GLU A 1 236 ? 17.399 2.414 -38.437 1.00 95.38 236 GLU A O 1
ATOM 1866 N N . LEU A 1 237 ? 16.608 2.839 -36.363 1.00 96.38 237 LEU A N 1
ATOM 1867 C CA . LEU A 1 237 ? 17.378 4.065 -36.168 1.00 96.38 237 LEU A CA 1
ATOM 1868 C C . LEU A 1 237 ? 18.884 3.801 -36.229 1.00 96.38 237 LEU A C 1
ATOM 1870 O O . LEU A 1 237 ? 19.598 4.530 -36.918 1.00 96.38 237 LEU A O 1
ATOM 1874 N N . VAL A 1 238 ? 19.366 2.748 -35.560 1.00 97.12 238 VAL A N 1
ATOM 1875 C CA . VAL A 1 238 ? 20.774 2.325 -35.607 1.00 97.12 238 VAL A CA 1
ATOM 1876 C C . VAL A 1 238 ? 21.204 2.111 -37.054 1.00 97.12 238 VAL A C 1
ATOM 1878 O O . VAL A 1 238 ? 22.201 2.683 -37.487 1.00 97.12 238 VAL A O 1
ATOM 1881 N N . THR A 1 239 ? 20.436 1.345 -37.831 1.00 96.75 239 THR A N 1
ATOM 1882 C CA . THR A 1 239 ? 20.775 1.026 -39.226 1.00 96.75 239 THR A CA 1
ATOM 1883 C C . THR A 1 239 ? 20.754 2.266 -40.122 1.00 96.75 239 THR A C 1
ATOM 1885 O O . THR A 1 239 ? 21.662 2.467 -40.940 1.00 96.75 239 THR A O 1
ATOM 1888 N N . ALA A 1 240 ? 19.737 3.117 -39.966 1.00 97.50 240 ALA A N 1
ATOM 1889 C CA . ALA A 1 240 ? 19.585 4.342 -40.742 1.00 97.50 240 ALA A CA 1
ATOM 1890 C C . ALA A 1 240 ? 20.713 5.340 -40.447 1.00 97.50 240 ALA A C 1
ATOM 1892 O O . ALA A 1 240 ? 21.350 5.846 -41.376 1.00 97.50 240 ALA A O 1
ATOM 1893 N N . LEU A 1 241 ? 21.005 5.577 -39.165 1.00 97.06 241 LEU A N 1
ATOM 1894 C CA . LEU A 1 241 ? 22.075 6.472 -38.735 1.00 97.06 241 LEU A CA 1
ATOM 1895 C C . LEU A 1 241 ? 23.447 5.946 -39.162 1.00 97.06 241 LEU A C 1
ATOM 1897 O O . LEU A 1 241 ? 24.263 6.711 -39.673 1.00 97.06 241 LEU A O 1
ATOM 1901 N N . ASP A 1 242 ? 23.688 4.642 -39.017 1.00 95.50 242 ASP A N 1
ATOM 1902 C CA . ASP A 1 242 ? 24.936 4.010 -39.440 1.00 95.50 242 ASP A CA 1
ATOM 1903 C C . ASP A 1 242 ? 25.205 4.217 -40.934 1.00 95.50 242 ASP A C 1
ATOM 1905 O O . ASP A 1 242 ? 26.302 4.613 -41.340 1.00 95.50 242 ASP A O 1
ATOM 1909 N N . THR A 1 243 ? 24.173 4.003 -41.751 1.00 95.94 243 THR A N 1
ATOM 1910 C CA . THR A 1 243 ? 24.234 4.189 -43.203 1.00 95.94 243 THR A CA 1
ATOM 1911 C C . THR A 1 243 ? 24.475 5.653 -43.561 1.00 95.94 243 THR A C 1
ATOM 1913 O O . THR A 1 243 ? 25.343 5.951 -44.386 1.00 95.94 243 THR A O 1
ATOM 1916 N N . ALA A 1 244 ? 23.754 6.575 -42.915 1.00 97.19 244 ALA A N 1
ATOM 1917 C CA . ALA A 1 244 ? 23.902 8.008 -43.143 1.00 97.19 244 ALA A CA 1
ATOM 1918 C C . ALA A 1 244 ? 25.323 8.487 -42.807 1.00 97.19 244 ALA A C 1
ATOM 1920 O O . ALA A 1 244 ? 25.971 9.122 -43.642 1.00 97.19 244 ALA A O 1
ATOM 1921 N N . LEU A 1 245 ? 25.850 8.115 -41.638 1.00 96.38 245 LEU A N 1
ATOM 1922 C CA . LEU A 1 245 ? 27.199 8.490 -41.209 1.00 96.38 245 LEU A CA 1
ATOM 1923 C C . LEU A 1 245 ? 28.278 7.913 -42.131 1.00 96.38 245 LEU A C 1
ATOM 1925 O O . LEU A 1 245 ? 29.169 8.651 -42.556 1.00 96.38 245 LEU A O 1
ATOM 1929 N N . ARG A 1 246 ? 28.164 6.637 -42.526 1.00 91.75 246 ARG A N 1
ATOM 1930 C CA . ARG A 1 246 ? 29.065 6.032 -43.523 1.00 91.75 246 ARG A CA 1
ATOM 1931 C C . ARG A 1 246 ? 29.046 6.796 -44.843 1.00 91.75 246 ARG A C 1
ATOM 1933 O O . ARG A 1 246 ? 30.104 7.098 -45.386 1.00 91.75 246 ARG A O 1
ATOM 1940 N N . SER A 1 247 ? 27.859 7.133 -45.347 1.00 94.38 247 SER A N 1
ATOM 1941 C CA . SER A 1 247 ? 27.716 7.864 -46.613 1.00 94.38 247 SER A CA 1
ATOM 1942 C C . SER A 1 247 ? 28.320 9.273 -46.563 1.00 94.38 247 SER A C 1
ATOM 1944 O O . SER A 1 247 ? 28.834 9.759 -47.567 1.00 94.38 247 SER A O 1
ATOM 1946 N N . ALA A 1 248 ? 28.327 9.896 -45.382 1.00 95.62 248 ALA A N 1
ATOM 1947 C CA . ALA A 1 248 ? 28.956 11.188 -45.130 1.00 95.62 248 ALA A CA 1
ATOM 1948 C C . ALA A 1 248 ? 30.478 11.096 -44.887 1.00 95.62 248 ALA A C 1
ATOM 1950 O O . ALA A 1 248 ? 31.126 12.119 -44.672 1.00 95.62 248 ALA A O 1
ATOM 1951 N N . GLY A 1 249 ? 31.060 9.890 -44.899 1.00 91.75 249 GLY A N 1
ATOM 1952 C CA . GLY A 1 249 ? 32.476 9.659 -44.600 1.00 91.75 249 GLY A CA 1
ATOM 1953 C C . GLY A 1 249 ? 32.821 9.742 -43.109 1.00 91.75 249 GLY A C 1
ATOM 1954 O O . GLY A 1 249 ? 33.998 9.811 -42.757 1.00 91.75 249 GLY A O 1
ATOM 1955 N N . PHE A 1 250 ? 31.821 9.728 -42.223 1.00 92.38 250 PHE A N 1
ATOM 1956 C CA . PHE A 1 250 ? 32.011 9.688 -40.774 1.00 92.38 250 PHE A CA 1
ATOM 1957 C C . PHE A 1 250 ? 32.288 8.244 -40.323 1.00 92.38 250 PHE A C 1
ATOM 1959 O O . PHE A 1 250 ? 31.451 7.583 -39.708 1.00 92.38 250 PHE A O 1
ATOM 1966 N N . ASP A 1 251 ? 33.463 7.725 -40.685 1.00 88.38 251 ASP A N 1
ATOM 1967 C CA . ASP A 1 251 ? 33.897 6.372 -40.334 1.00 88.38 251 ASP A CA 1
ATOM 1968 C C . ASP A 1 251 ? 35.376 6.358 -39.931 1.00 88.38 251 ASP A C 1
ATOM 1970 O O . ASP A 1 251 ? 36.277 6.525 -40.753 1.00 88.38 251 ASP A O 1
ATOM 1974 N N . GLY A 1 252 ? 35.628 6.176 -38.636 1.00 84.25 252 GLY A N 1
ATOM 1975 C CA . GLY A 1 252 ? 36.964 6.044 -38.061 1.00 84.25 252 GLY A CA 1
ATOM 1976 C C . GLY A 1 252 ? 37.511 4.619 -38.107 1.00 84.25 252 GLY A C 1
ATOM 1977 O O . GLY A 1 252 ? 38.631 4.376 -37.649 1.00 84.25 252 GLY A O 1
ATOM 1978 N N . TRP A 1 253 ? 36.739 3.665 -38.636 1.00 82.44 253 TRP A N 1
ATOM 1979 C CA . TRP A 1 253 ? 37.140 2.268 -38.682 1.00 82.44 253 TRP A CA 1
ATOM 1980 C C . TRP A 1 253 ? 38.454 2.074 -39.447 1.00 82.44 253 TRP A C 1
ATOM 1982 O O . TRP A 1 253 ? 38.647 2.569 -40.555 1.00 82.44 253 TRP A O 1
ATOM 1992 N N . GLY A 1 254 ? 39.388 1.337 -38.843 1.00 80.62 254 GLY A N 1
ATOM 1993 C CA . GLY A 1 254 ? 40.707 1.074 -39.426 1.00 80.62 254 GLY A CA 1
ATOM 1994 C C . GLY A 1 254 ? 41.679 2.260 -39.387 1.00 80.62 254 GLY A C 1
ATOM 1995 O O . GLY A 1 254 ? 42.861 2.072 -39.691 1.00 80.62 254 GLY A O 1
ATOM 1996 N N . LEU A 1 255 ? 41.241 3.451 -38.961 1.00 87.19 255 LEU A N 1
ATOM 1997 C CA . LEU A 1 255 ? 42.130 4.596 -38.792 1.00 87.19 255 LEU A CA 1
ATOM 1998 C C . LEU A 1 255 ? 43.024 4.409 -37.562 1.00 87.19 255 LEU A C 1
ATOM 2000 O O . LEU A 1 255 ? 42.589 4.004 -36.476 1.00 87.19 255 LEU A O 1
ATOM 2004 N N . LYS A 1 256 ? 44.308 4.726 -37.745 1.00 86.44 256 LYS A N 1
ATOM 2005 C CA . LYS A 1 256 ? 45.338 4.637 -36.710 1.00 86.44 256 LYS A CA 1
ATOM 2006 C C . LYS A 1 256 ? 45.885 6.021 -36.396 1.00 86.44 256 LYS A C 1
ATOM 2008 O O . LYS A 1 256 ? 46.359 6.720 -37.288 1.00 86.44 256 LYS A O 1
ATOM 2013 N N . VAL A 1 257 ? 45.865 6.386 -35.119 1.00 87.19 257 VAL A N 1
ATOM 2014 C CA . VAL A 1 257 ? 46.507 7.599 -34.610 1.00 87.19 257 VAL A CA 1
ATOM 2015 C C . VAL A 1 257 ? 47.836 7.204 -33.983 1.00 87.19 257 VAL A C 1
ATOM 2017 O O . VAL A 1 257 ? 47.875 6.529 -32.949 1.00 87.19 257 VAL A O 1
ATOM 2020 N N . TYR A 1 258 ? 48.926 7.634 -34.616 1.00 88.56 258 TYR A N 1
ATOM 2021 C CA . TYR A 1 258 ? 50.274 7.333 -34.157 1.00 88.56 258 TYR A CA 1
ATOM 2022 C C . TYR A 1 258 ? 50.766 8.378 -33.163 1.00 88.56 258 TYR A C 1
ATOM 2024 O O . TYR A 1 258 ? 50.896 9.558 -33.481 1.00 88.56 258 TYR A O 1
ATOM 2032 N N . HIS A 1 259 ? 51.074 7.924 -31.952 1.00 88.94 259 HIS A N 1
ATOM 2033 C CA . HIS A 1 259 ? 51.673 8.756 -30.916 1.00 88.94 259 HIS A CA 1
ATOM 2034 C C . HIS A 1 259 ? 53.200 8.750 -31.022 1.00 88.94 259 HIS A C 1
ATOM 2036 O O . HIS A 1 259 ? 53.790 7.692 -31.277 1.00 88.94 259 HIS A O 1
ATOM 2042 N N . PRO A 1 260 ? 53.864 9.892 -30.767 1.00 90.06 260 PRO A N 1
ATOM 2043 C CA . PRO A 1 260 ? 55.316 9.954 -30.760 1.00 90.06 260 PRO A CA 1
ATOM 2044 C C . PRO A 1 260 ? 55.918 9.082 -29.649 1.00 90.06 260 PRO A C 1
ATOM 2046 O O . PRO A 1 260 ? 55.250 8.641 -28.699 1.00 90.06 260 PRO A O 1
ATOM 2049 N N . LYS A 1 261 ? 57.227 8.853 -29.771 1.00 89.12 261 LYS A N 1
ATOM 2050 C CA . LYS A 1 261 ? 58.040 8.218 -28.730 1.00 89.12 261 LYS A CA 1
ATOM 2051 C C . LYS A 1 261 ? 57.950 9.012 -27.423 1.00 89.12 261 LYS A C 1
ATOM 2053 O O . LYS A 1 261 ? 57.784 10.233 -27.440 1.00 89.12 261 LYS A O 1
ATOM 2058 N N . ARG A 1 262 ? 58.078 8.327 -26.283 1.00 85.75 262 ARG A N 1
ATOM 2059 C CA . ARG A 1 262 ? 58.312 9.019 -25.005 1.00 85.75 262 ARG A CA 1
ATOM 2060 C C . ARG A 1 262 ? 59.726 9.607 -25.007 1.00 85.75 262 ARG A C 1
ATOM 2062 O O . ARG A 1 262 ? 60.583 9.136 -25.749 1.00 85.75 262 ARG A O 1
ATOM 2069 N N . LYS A 1 263 ? 59.944 10.636 -24.184 1.00 85.62 263 LYS A N 1
ATOM 2070 C CA . LYS A 1 263 ? 61.182 11.431 -24.158 1.00 85.62 263 LYS A CA 1
ATOM 2071 C C . LYS A 1 263 ? 62.453 10.581 -23.969 1.00 85.62 263 LYS A C 1
ATOM 2073 O O . LYS A 1 263 ? 63.458 10.898 -24.586 1.00 85.62 263 LYS A O 1
ATOM 2078 N N . ASP A 1 264 ? 62.346 9.468 -23.242 1.00 88.00 264 ASP A N 1
ATOM 2079 C CA . ASP A 1 264 ? 63.460 8.559 -22.927 1.00 88.00 264 ASP A CA 1
ATOM 2080 C C . ASP A 1 264 ? 63.287 7.153 -23.545 1.00 88.00 264 ASP A C 1
ATOM 2082 O O . ASP A 1 264 ? 63.869 6.175 -23.087 1.00 88.00 264 ASP A O 1
ATOM 2086 N N . ASP A 1 265 ? 62.436 7.008 -24.567 1.00 85.50 265 ASP A N 1
ATOM 2087 C CA . ASP A 1 265 ? 62.246 5.724 -25.252 1.00 85.50 265 ASP A CA 1
ATOM 2088 C C . ASP A 1 265 ? 63.333 5.539 -26.322 1.00 85.50 265 ASP A C 1
ATOM 2090 O O . ASP A 1 265 ? 63.337 6.233 -27.339 1.00 85.50 265 ASP A O 1
ATOM 2094 N N . GLU A 1 266 ? 64.268 4.611 -26.126 1.00 88.38 266 GLU A N 1
ATOM 2095 C CA . GLU A 1 266 ? 65.382 4.367 -27.059 1.00 88.38 266 GLU A CA 1
ATOM 2096 C C . GLU A 1 266 ? 65.009 3.453 -28.239 1.00 88.38 266 GLU A C 1
ATOM 2098 O O . GLU A 1 266 ? 65.740 3.379 -29.230 1.00 88.38 266 GLU A O 1
ATOM 2103 N N . ARG A 1 267 ? 63.846 2.787 -28.192 1.00 86.19 267 ARG A N 1
ATOM 2104 C CA . ARG A 1 267 ? 63.438 1.811 -29.217 1.00 86.19 267 ARG A CA 1
ATOM 2105 C C . ARG A 1 267 ? 63.304 2.457 -30.598 1.00 86.19 267 ARG A C 1
ATOM 2107 O O . ARG A 1 267 ? 62.932 3.626 -30.733 1.00 86.19 267 ARG A O 1
ATOM 2114 N N . ARG A 1 268 ? 63.601 1.702 -31.657 1.00 85.88 268 ARG A N 1
ATOM 2115 C CA . ARG A 1 268 ? 63.412 2.167 -33.041 1.00 85.88 268 ARG A CA 1
ATOM 2116 C C . ARG A 1 268 ? 61.922 2.239 -33.390 1.00 85.88 268 ARG A C 1
ATOM 2118 O O . ARG A 1 268 ? 61.096 1.605 -32.738 1.00 85.88 268 ARG A O 1
ATOM 2125 N N . ILE A 1 269 ? 61.589 3.027 -34.415 1.00 86.75 269 ILE A N 1
ATOM 2126 C CA . ILE A 1 269 ? 60.232 3.054 -34.975 1.00 86.75 269 ILE A CA 1
ATOM 2127 C C . ILE A 1 269 ? 59.890 1.645 -35.466 1.00 86.75 269 ILE A C 1
ATOM 2129 O O . ILE A 1 269 ? 60.690 1.006 -36.151 1.00 86.75 269 ILE A O 1
ATOM 2133 N N . TYR A 1 270 ? 58.712 1.171 -35.085 1.00 83.81 270 TYR A N 1
ATOM 2134 C CA . TYR A 1 270 ? 58.176 -0.109 -35.503 1.00 83.81 270 TYR A CA 1
ATOM 2135 C C . TYR A 1 270 ? 57.753 -0.039 -36.970 1.00 83.81 270 TYR A C 1
ATOM 2137 O O . TYR A 1 270 ? 56.898 0.762 -37.345 1.00 83.81 270 TYR A O 1
ATOM 2145 N N . ALA A 1 271 ? 58.369 -0.887 -37.789 1.00 82.56 271 ALA A N 1
ATOM 2146 C CA . ALA A 1 271 ? 58.119 -1.000 -39.219 1.00 82.56 271 ALA A CA 1
ATOM 2147 C C . ALA A 1 271 ? 57.906 -2.484 -39.563 1.00 82.56 271 ALA A C 1
ATOM 2149 O O . ALA A 1 271 ? 58.881 -3.194 -39.817 1.00 82.56 271 ALA A O 1
ATOM 2150 N N . PRO A 1 272 ? 56.663 -2.991 -39.493 1.00 71.69 272 PRO A N 1
ATOM 2151 C CA . PRO A 1 272 ? 56.374 -4.371 -39.856 1.00 71.69 272 PRO A CA 1
ATOM 2152 C C . PRO A 1 272 ? 56.515 -4.557 -41.370 1.00 71.69 272 PRO A C 1
ATOM 2154 O O . PRO A 1 272 ? 55.951 -3.788 -42.148 1.00 71.69 272 PRO A O 1
ATOM 2157 N N . ASP A 1 273 ? 57.260 -5.582 -41.780 1.00 75.81 273 ASP A N 1
ATOM 2158 C CA . ASP A 1 273 ? 57.368 -5.993 -43.180 1.00 75.81 273 ASP A CA 1
ATOM 2159 C C . ASP A 1 273 ? 56.088 -6.753 -43.586 1.00 75.81 273 ASP A C 1
ATOM 2161 O O . ASP A 1 273 ? 55.786 -7.779 -42.968 1.00 75.81 273 ASP A O 1
ATOM 2165 N N . PRO A 1 274 ? 55.311 -6.280 -44.583 1.00 68.56 274 PRO A N 1
ATOM 2166 C CA . PRO A 1 274 ? 54.088 -6.948 -45.028 1.00 68.56 274 PRO A CA 1
ATOM 2167 C C . PRO A 1 274 ? 54.343 -8.286 -45.739 1.00 68.56 274 PRO A C 1
ATOM 2169 O O . PR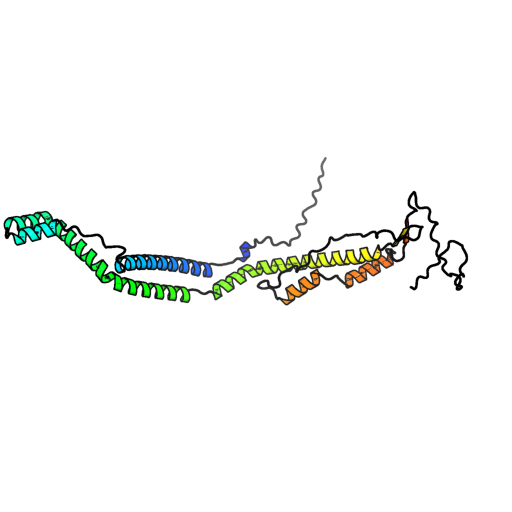O A 1 274 ? 53.405 -9.063 -45.914 1.00 68.56 274 PRO A O 1
ATOM 2172 N N . ASN A 1 275 ? 55.578 -8.575 -46.155 1.00 76.69 275 ASN A N 1
ATOM 2173 C CA . ASN A 1 275 ? 55.947 -9.848 -46.764 1.00 76.69 275 ASN A CA 1
ATOM 2174 C C . ASN A 1 275 ? 57.255 -10.362 -46.150 1.00 76.69 275 ASN A C 1
ATOM 2176 O O . ASN A 1 275 ? 58.293 -10.371 -46.821 1.00 76.69 275 ASN A O 1
ATOM 2180 N N . PRO A 1 276 ? 57.224 -10.793 -44.876 1.00 70.25 276 PRO A N 1
ATOM 2181 C CA . PRO A 1 276 ? 58.439 -11.197 -44.206 1.00 70.25 276 PRO A CA 1
ATOM 2182 C C . PRO A 1 276 ? 59.042 -12.406 -44.936 1.00 70.25 276 PRO A C 1
ATOM 2184 O O . PRO A 1 276 ? 58.311 -13.308 -45.369 1.00 70.25 276 PRO A O 1
ATOM 2187 N N . PRO A 1 277 ? 60.374 -12.462 -45.084 1.00 69.25 277 PRO A N 1
ATOM 2188 C CA . PRO A 1 277 ? 61.024 -13.589 -45.732 1.00 69.25 277 PRO A CA 1
ATOM 2189 C C . PRO A 1 277 ? 60.616 -14.899 -45.041 1.00 69.25 277 PRO A C 1
ATOM 2191 O O . PRO A 1 277 ? 60.758 -15.052 -43.833 1.00 69.25 277 PRO A O 1
ATOM 2194 N N . LYS A 1 278 ? 60.126 -15.878 -45.818 1.00 59.78 278 LYS A N 1
ATOM 2195 C CA . LYS A 1 278 ? 59.612 -17.178 -45.324 1.00 59.78 278 LYS A CA 1
ATOM 2196 C C . LYS A 1 278 ? 60.651 -18.059 -44.612 1.00 59.78 278 LYS A C 1
ATOM 2198 O O . LYS A 1 278 ? 60.314 -19.152 -44.163 1.00 59.78 278 LYS A O 1
ATOM 2203 N N . LYS A 1 279 ? 61.915 -17.640 -44.554 1.00 55.22 279 LYS A N 1
ATOM 2204 C CA . LYS A 1 279 ? 62.975 -18.390 -43.882 1.00 55.22 279 LYS A CA 1
ATOM 2205 C C . LYS A 1 279 ? 63.014 -17.993 -42.412 1.00 55.22 279 LYS A C 1
ATOM 2207 O O . LYS A 1 279 ? 63.200 -16.820 -42.104 1.00 55.22 279 LYS A O 1
ATOM 2212 N N . HIS A 1 280 ? 62.916 -18.980 -41.522 1.00 49.31 280 HIS A N 1
ATOM 2213 C CA . HIS A 1 280 ? 63.458 -18.822 -40.178 1.00 49.31 280 HIS A CA 1
ATOM 2214 C C . HIS A 1 280 ? 64.934 -18.443 -40.325 1.00 49.31 280 HIS A C 1
ATOM 2216 O O . HIS A 1 280 ? 65.697 -19.155 -40.976 1.00 49.31 280 HIS A O 1
ATOM 2222 N N . LEU A 1 281 ? 65.309 -17.280 -39.796 1.00 50.88 281 LEU A N 1
ATOM 2223 C CA . LEU A 1 281 ? 66.711 -16.912 -39.672 1.00 50.88 281 LEU A CA 1
ATOM 2224 C C . LEU A 1 281 ? 67.312 -17.841 -38.614 1.00 50.88 281 LEU A C 1
ATOM 2226 O O . LEU A 1 281 ? 66.898 -17.798 -37.454 1.00 50.88 281 LEU A O 1
ATOM 2230 N N . ASP A 1 282 ? 68.235 -18.705 -39.033 1.00 42.34 282 ASP A N 1
ATOM 2231 C CA . ASP A 1 282 ? 69.034 -19.521 -38.121 1.00 42.34 282 ASP A CA 1
ATOM 2232 C C . ASP A 1 282 ? 69.759 -18.637 -37.097 1.00 42.34 282 ASP A C 1
ATOM 2234 O O . ASP A 1 282 ? 70.071 -17.469 -37.348 1.00 42.34 282 ASP A O 1
ATOM 2238 N N . HIS A 1 283 ? 70.007 -19.215 -35.920 1.00 44.91 283 HIS A N 1
ATOM 2239 C CA . HIS A 1 283 ? 70.600 -18.567 -34.754 1.00 44.91 283 HIS A CA 1
ATOM 2240 C C . HIS A 1 283 ? 71.925 -17.854 -35.080 1.00 44.91 283 HIS A C 1
ATOM 2242 O O . HIS A 1 283 ? 72.991 -18.464 -35.091 1.00 44.91 283 HIS A O 1
ATOM 2248 N N . GLY A 1 284 ? 71.866 -16.540 -35.303 1.00 44.19 284 GLY A N 1
ATOM 2249 C CA . GLY A 1 284 ? 73.045 -15.724 -35.582 1.00 44.19 284 GLY A CA 1
ATOM 2250 C C . GLY A 1 284 ? 72.776 -14.234 -35.399 1.00 44.19 284 GLY A C 1
ATOM 2251 O O . GLY A 1 284 ? 72.368 -13.557 -36.331 1.00 44.19 284 GLY A O 1
ATOM 2252 N N . THR A 1 285 ? 72.981 -13.753 -34.169 1.00 45.22 285 THR A N 1
ATOM 2253 C CA . THR A 1 285 ? 73.277 -12.359 -33.769 1.00 45.22 285 THR A CA 1
ATOM 2254 C C . THR A 1 285 ? 72.879 -11.234 -34.745 1.00 45.22 285 THR A C 1
ATOM 2256 O O . THR A 1 285 ? 73.680 -10.802 -35.571 1.00 45.22 285 THR A O 1
ATOM 2259 N N . GLY A 1 286 ? 71.676 -10.675 -34.561 1.00 40.47 286 GLY A N 1
ATOM 2260 C CA . GLY A 1 286 ? 71.233 -9.412 -35.168 1.00 40.47 286 GLY A CA 1
ATOM 2261 C C . GLY A 1 286 ? 69.801 -9.047 -34.754 1.00 40.47 286 GLY A C 1
ATOM 2262 O O . GLY A 1 286 ? 68.896 -9.864 -34.878 1.00 40.47 286 GLY A O 1
ATOM 2263 N N . GLN A 1 287 ? 69.600 -7.845 -34.204 1.00 39.62 287 GLN A N 1
ATOM 2264 C CA . GLN A 1 287 ? 68.383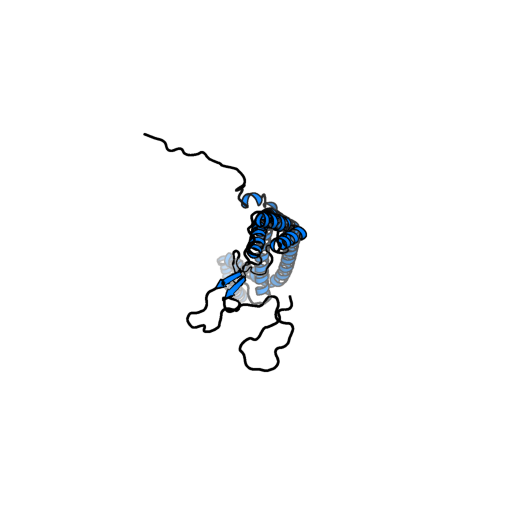 -7.378 -33.512 1.00 39.62 287 GLN A CA 1
ATOM 2265 C C . GLN A 1 287 ? 67.147 -7.173 -34.417 1.00 39.62 287 GLN A C 1
ATOM 2267 O O . GLN A 1 287 ? 66.725 -6.043 -34.664 1.00 39.62 287 GLN A O 1
ATOM 2272 N N . SER A 1 288 ? 66.511 -8.246 -34.874 1.00 38.97 288 SER A N 1
ATOM 2273 C CA . SER A 1 288 ? 65.179 -8.152 -35.480 1.00 38.97 288 SER A CA 1
ATOM 2274 C C . SER A 1 288 ? 64.386 -9.434 -35.263 1.00 38.97 288 SER A C 1
ATOM 2276 O O . SER A 1 288 ? 64.533 -10.407 -35.997 1.00 38.97 288 SER A O 1
ATOM 2278 N N . SER A 1 289 ? 63.520 -9.427 -34.253 1.00 37.81 289 SER A N 1
ATOM 2279 C CA . SER A 1 289 ? 62.479 -10.437 -34.069 1.00 37.81 289 SER A CA 1
ATOM 2280 C C . SER A 1 289 ? 61.242 -10.026 -34.869 1.00 37.81 289 SER A C 1
ATOM 2282 O O . SER A 1 289 ? 60.495 -9.138 -34.460 1.00 37.81 289 SER A O 1
ATOM 2284 N N . VAL A 1 290 ? 61.052 -10.651 -36.032 1.00 44.12 290 VAL A N 1
ATOM 2285 C CA . VAL A 1 290 ? 59.818 -10.562 -36.822 1.00 44.12 290 VAL A CA 1
ATOM 2286 C C . VAL A 1 290 ? 58.792 -11.494 -36.177 1.00 44.12 290 VAL A C 1
ATOM 2288 O O . VAL A 1 290 ? 59.038 -12.692 -36.058 1.00 44.12 290 VAL A O 1
ATOM 2291 N N . VAL A 1 291 ? 57.662 -10.950 -35.727 1.00 43.12 291 VAL A N 1
ATOM 2292 C CA . VAL A 1 291 ? 56.575 -11.720 -35.104 1.00 43.12 291 VAL A CA 1
ATOM 2293 C C . VAL A 1 291 ? 55.437 -11.863 -36.111 1.00 43.12 291 VAL A C 1
ATOM 2295 O O . VAL A 1 291 ? 54.991 -10.871 -36.685 1.00 43.12 291 VAL A O 1
ATOM 2298 N N . ARG A 1 292 ? 54.981 -13.102 -36.333 1.00 37.53 292 ARG A N 1
ATOM 2299 C CA . ARG A 1 292 ? 53.773 -13.404 -37.114 1.00 37.53 292 ARG A CA 1
ATOM 2300 C C . ARG A 1 292 ? 52.537 -12.865 -36.394 1.00 37.53 292 ARG A C 1
ATOM 2302 O O . ARG A 1 292 ? 52.385 -13.090 -35.197 1.00 37.53 292 ARG A O 1
ATOM 2309 N N . VAL A 1 293 ? 51.641 -12.232 -37.142 1.00 36.66 293 VAL A N 1
ATOM 2310 C CA . VAL A 1 293 ? 50.264 -11.972 -36.714 1.00 36.66 293 VAL A CA 1
ATOM 2311 C C . VAL A 1 293 ? 49.372 -12.761 -37.666 1.00 36.66 293 VAL A C 1
ATOM 2313 O O . VAL A 1 293 ? 49.289 -12.408 -38.841 1.00 36.66 293 VAL A O 1
ATOM 2316 N N . ASP A 1 294 ? 48.782 -13.855 -37.187 1.00 36.84 294 ASP A N 1
ATOM 2317 C CA . ASP A 1 294 ? 47.680 -14.508 -37.897 1.00 36.84 294 ASP A CA 1
ATOM 2318 C C . ASP A 1 294 ? 46.423 -13.641 -37.695 1.00 36.84 294 ASP A C 1
ATOM 2320 O O . ASP A 1 294 ? 46.161 -13.179 -36.580 1.00 36.84 294 ASP A O 1
ATOM 2324 N N . VAL A 1 295 ? 45.735 -13.338 -38.801 1.00 38.94 295 VAL A N 1
ATOM 2325 C CA . VAL A 1 295 ? 44.561 -12.446 -38.888 1.00 38.94 295 VAL A CA 1
ATOM 2326 C C . VAL A 1 295 ? 43.286 -13.202 -38.552 1.00 38.94 295 VAL A C 1
ATOM 2328 O O . VAL A 1 295 ? 43.126 -14.319 -39.092 1.00 38.94 295 VAL A O 1
#